Protein AF-A0A8J5MRR1-F1 (afdb_monomer_lite)

pLDDT: mean 71.54, std 21.29, range [20.91, 93.69]

Organism: Homarus americanus (NCBI:txid6706)

Structure (mmCIF, N/CA/C/O backbone):
data_AF-A0A8J5MRR1-F1
#
_entry.id   AF-A0A8J5MRR1-F1
#
loop_
_atom_site.group_PDB
_atom_site.id
_atom_site.type_symbol
_atom_site.label_atom_id
_atom_site.label_alt_id
_atom_site.label_comp_id
_atom_site.label_asym_id
_atom_site.label_entity_id
_atom_site.label_seq_id
_atom_site.pdbx_PDB_ins_code
_atom_site.Cartn_x
_atom_site.Cartn_y
_atom_site.Cartn_z
_atom_site.occupancy
_atom_site.B_iso_or_equiv
_atom_site.auth_seq_id
_atom_site.auth_comp_id
_atom_site.auth_asym_id
_atom_site.auth_atom_id
_atom_site.pdbx_PDB_model_num
ATOM 1 N N . MET A 1 1 ? -2.178 0.309 -16.634 1.00 56.97 1 MET A N 1
ATOM 2 C CA . MET A 1 1 ? -1.278 0.870 -17.656 1.00 56.97 1 MET A CA 1
ATOM 3 C C . MET A 1 1 ? 0.103 0.285 -17.435 1.00 56.97 1 MET A C 1
ATOM 5 O O . MET A 1 1 ? 0.460 0.089 -16.278 1.00 56.97 1 MET A O 1
ATOM 9 N N . VAL A 1 2 ? 0.836 -0.021 -18.500 1.00 62.94 2 VAL A N 1
ATOM 10 C CA . VAL A 1 2 ? 2.252 -0.422 -18.465 1.00 62.94 2 VAL A CA 1
ATOM 11 C C . VAL A 1 2 ? 3.000 0.668 -19.228 1.00 62.94 2 VAL A C 1
ATOM 13 O O . VAL A 1 2 ? 2.637 0.951 -20.362 1.00 62.94 2 VAL A O 1
ATOM 16 N N . ASN A 1 3 ? 3.948 1.358 -18.588 1.00 63.03 3 ASN A N 1
ATOM 17 C CA . ASN A 1 3 ? 4.674 2.498 -19.177 1.00 63.03 3 ASN A CA 1
ATOM 18 C C . ASN A 1 3 ? 3.770 3.590 -19.795 1.00 63.03 3 ASN A C 1
ATOM 20 O O . ASN A 1 3 ? 4.060 4.121 -20.859 1.00 63.03 3 ASN A O 1
ATOM 24 N N . GLY A 1 4 ? 2.649 3.915 -19.138 1.00 64.50 4 GLY A N 1
ATOM 25 C CA . GLY A 1 4 ? 1.695 4.927 -19.624 1.00 64.50 4 GLY A CA 1
ATOM 26 C C . GLY A 1 4 ? 0.724 4.437 -20.705 1.00 64.50 4 GLY A C 1
ATOM 27 O O . GLY A 1 4 ? -0.226 5.140 -21.034 1.00 64.50 4 GLY A O 1
ATOM 28 N N . GLU A 1 5 ? 0.883 3.208 -21.199 1.00 69.25 5 GLU A N 1
ATOM 29 C CA . GLU A 1 5 ? 0.004 2.615 -22.207 1.00 69.25 5 GLU A CA 1
ATOM 30 C C . GLU A 1 5 ? -1.087 1.758 -21.556 1.00 69.25 5 GLU A C 1
ATOM 32 O O . GLU A 1 5 ? -0.866 1.052 -20.563 1.00 69.25 5 GLU A O 1
ATOM 37 N N . SER A 1 6 ? -2.303 1.813 -22.101 1.00 70.56 6 SER A N 1
ATOM 38 C CA . SER A 1 6 ? -3.392 0.942 -21.654 1.00 70.56 6 SER A CA 1
ATOM 39 C C . SER A 1 6 ? -3.177 -0.474 -22.174 1.00 70.56 6 SER A C 1
ATOM 41 O O . SER A 1 6 ? -3.031 -0.682 -23.371 1.00 70.56 6 SER A O 1
ATOM 43 N N . PHE A 1 7 ? -3.200 -1.447 -21.265 1.00 72.38 7 PHE A N 1
ATOM 44 C CA . PHE A 1 7 ? -3.047 -2.861 -21.589 1.00 72.38 7 PHE A CA 1
ATOM 45 C C . PHE A 1 7 ? -4.208 -3.657 -20.997 1.00 72.38 7 PHE A C 1
ATOM 47 O O . PHE A 1 7 ? -4.617 -3.401 -19.857 1.00 72.38 7 PHE A O 1
ATOM 54 N N . TYR A 1 8 ? -4.732 -4.611 -21.766 1.00 74.50 8 TYR A N 1
ATOM 55 C CA . TYR A 1 8 ? -5.828 -5.478 -21.354 1.00 74.50 8 TYR A CA 1
ATOM 56 C C . TYR A 1 8 ? -5.311 -6.900 -21.170 1.00 74.50 8 TYR A C 1
ATOM 58 O O . TYR A 1 8 ? -4.788 -7.494 -22.103 1.00 74.50 8 TYR A O 1
ATOM 66 N N . VAL A 1 9 ? -5.476 -7.445 -19.966 1.00 71.25 9 VAL A N 1
ATOM 67 C CA . VAL A 1 9 ? -5.103 -8.833 -19.676 1.00 71.25 9 VAL A CA 1
ATOM 68 C C . VAL A 1 9 ? -6.286 -9.720 -20.035 1.00 71.25 9 VAL A C 1
ATOM 70 O O . VAL A 1 9 ? -7.286 -9.722 -19.300 1.00 71.25 9 VAL A O 1
ATOM 73 N N . ASP A 1 10 ? -6.170 -10.439 -21.156 1.00 70.69 10 ASP A N 1
ATOM 74 C CA . ASP A 1 10 ? -7.152 -11.448 -21.576 1.00 70.69 10 ASP A CA 1
ATOM 75 C C . ASP A 1 10 ? -7.476 -12.390 -20.396 1.00 70.69 10 ASP A C 1
ATOM 77 O O . ASP A 1 10 ? -6.560 -12.992 -19.830 1.00 70.69 10 ASP A O 1
ATOM 81 N N . PRO A 1 11 ? -8.749 -12.502 -19.973 1.00 69.12 11 PRO A N 1
ATOM 82 C CA . PRO A 1 11 ? -9.154 -13.411 -18.905 1.00 69.12 11 PRO A CA 1
ATOM 83 C C . PRO A 1 11 ? -8.869 -14.896 -19.175 1.00 69.12 11 PRO A C 1
ATOM 85 O O . PRO A 1 11 ? -8.859 -15.663 -18.217 1.00 69.12 11 PRO A O 1
ATOM 88 N N . GLY A 1 12 ? -8.701 -15.307 -20.437 1.00 70.50 12 GLY A N 1
ATOM 89 C CA . GLY A 1 12 ? -8.479 -16.698 -20.842 1.00 70.50 12 GLY A CA 1
ATOM 90 C C . GLY A 1 12 ? -7.012 -17.131 -20.924 1.00 70.50 12 GLY A C 1
ATOM 91 O O . GLY A 1 12 ? -6.757 -18.314 -21.134 1.00 70.50 12 GLY A O 1
ATOM 92 N N . LEU A 1 13 ? -6.056 -16.208 -20.768 1.00 63.62 13 LEU A N 1
ATOM 93 C CA . LEU A 1 13 ? -4.620 -16.493 -20.840 1.00 63.62 13 LEU A CA 1
ATOM 94 C C . LEU A 1 13 ? -3.940 -16.167 -19.511 1.00 63.62 13 LEU A C 1
ATOM 96 O O . LEU A 1 13 ? -3.966 -15.020 -19.059 1.00 63.62 13 LEU A O 1
ATOM 100 N N . ASP A 1 14 ? -3.284 -17.168 -18.925 1.00 64.31 14 ASP A N 1
ATOM 101 C CA . ASP A 1 14 ? -2.633 -17.038 -17.621 1.00 64.31 14 ASP A CA 1
ATOM 102 C C . ASP A 1 14 ? -1.370 -16.175 -17.665 1.00 64.31 14 ASP A C 1
ATOM 104 O O . ASP A 1 14 ? -1.100 -15.496 -16.687 1.00 64.31 14 ASP A O 1
ATOM 108 N N . LEU A 1 15 ? -0.622 -16.144 -18.773 1.00 68.75 15 LEU A N 1
ATOM 109 C CA . LEU A 1 15 ? 0.606 -15.353 -18.914 1.00 68.75 15 LEU A CA 1
ATOM 110 C C . LEU A 1 15 ? 0.633 -14.630 -20.261 1.00 68.75 15 LEU A C 1
ATOM 112 O O . LEU A 1 15 ? 0.450 -15.259 -21.302 1.00 68.75 15 LEU A O 1
ATOM 116 N N . GLN A 1 16 ? 0.891 -13.320 -20.245 1.00 69.75 16 GLN A N 1
ATOM 117 C CA . GLN A 1 16 ? 0.990 -12.503 -21.458 1.00 69.75 16 GLN A CA 1
ATOM 118 C C . GLN A 1 16 ? 2.284 -11.676 -21.456 1.00 69.75 16 GLN A C 1
ATOM 120 O O . GLN A 1 16 ? 2.484 -10.885 -20.526 1.00 69.75 16 GLN A O 1
ATOM 125 N N . PRO A 1 17 ? 3.161 -11.837 -22.468 1.00 68.38 17 PRO A N 1
ATOM 126 C CA . PRO A 1 17 ? 4.265 -10.916 -22.688 1.00 68.38 17 PRO A CA 1
ATOM 127 C 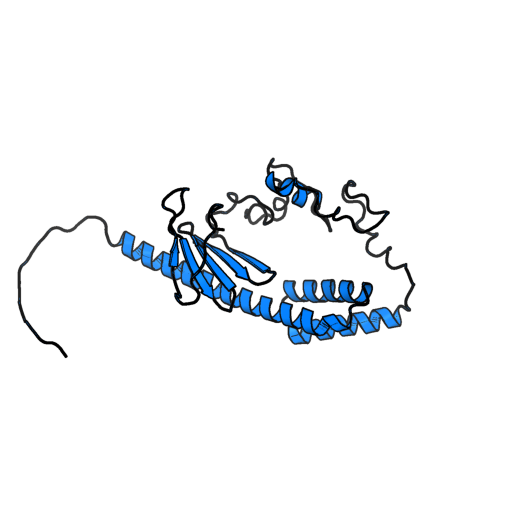C . PRO A 1 17 ? 3.731 -9.588 -23.237 1.00 68.38 17 PRO A C 1
ATOM 129 O O . PRO A 1 17 ? 2.849 -9.568 -24.098 1.00 68.38 17 PRO A O 1
ATOM 132 N N . VAL A 1 18 ? 4.272 -8.475 -22.746 1.00 69.62 18 VAL A N 1
ATOM 133 C CA . VAL A 1 18 ? 3.897 -7.122 -23.177 1.00 69.62 18 VAL A CA 1
ATOM 134 C C . VAL A 1 18 ? 5.132 -6.377 -23.666 1.00 69.62 18 VAL A C 1
ATOM 136 O O . VAL A 1 18 ? 6.151 -6.354 -22.978 1.00 69.62 18 VAL A O 1
ATOM 139 N N . VAL A 1 19 ? 5.015 -5.748 -24.838 1.00 68.88 19 VAL A N 1
ATOM 140 C CA . VAL A 1 19 ? 6.014 -4.838 -25.418 1.00 68.88 19 VAL A CA 1
ATOM 141 C C . VAL A 1 19 ? 5.396 -3.442 -25.473 1.00 68.88 19 VAL A C 1
ATOM 143 O O . VAL A 1 19 ? 4.257 -3.301 -25.913 1.00 68.88 19 VAL A O 1
ATOM 146 N N . THR A 1 20 ? 6.126 -2.423 -25.015 1.00 64.50 20 THR A N 1
ATOM 147 C CA . THR A 1 20 ? 5.647 -1.025 -24.950 1.00 64.50 20 THR A CA 1
ATOM 148 C C . THR A 1 20 ? 6.472 -0.100 -25.842 1.00 64.50 20 THR A C 1
ATOM 150 O O . THR A 1 20 ? 7.633 -0.403 -26.116 1.00 64.50 20 THR A O 1
ATOM 153 N N . SER A 1 21 ? 5.940 1.068 -26.225 1.00 62.34 21 SER A N 1
ATOM 154 C CA . SER A 1 21 ? 6.674 2.047 -27.057 1.00 62.34 21 SER A CA 1
ATOM 155 C C . SER A 1 21 ? 7.932 2.642 -26.405 1.00 62.34 21 SER A C 1
ATOM 157 O O . SER A 1 21 ? 8.806 3.139 -27.111 1.00 62.34 21 SER A O 1
ATOM 159 N N . GLY A 1 22 ? 8.068 2.552 -25.076 1.00 58.69 22 GLY A N 1
ATOM 160 C CA . GLY A 1 22 ? 9.232 3.034 -24.320 1.00 58.69 22 GLY A CA 1
ATOM 161 C C . GLY A 1 22 ? 10.508 2.180 -24.433 1.00 58.69 22 GLY A C 1
ATOM 162 O O . GLY A 1 22 ? 11.488 2.492 -23.762 1.00 58.69 22 GLY A O 1
ATOM 163 N N . GLY A 1 23 ? 10.505 1.113 -25.243 1.00 60.34 23 GLY A N 1
ATOM 164 C CA . GLY A 1 23 ? 11.635 0.199 -25.465 1.00 60.34 23 GLY A CA 1
ATOM 165 C C . GLY A 1 23 ? 11.288 -1.278 -25.220 1.00 60.34 23 GLY A C 1
ATOM 166 O O . GLY A 1 23 ? 10.203 -1.601 -24.732 1.00 60.34 23 GLY A O 1
ATOM 167 N N . ASN A 1 24 ? 12.227 -2.187 -25.529 1.00 54.66 24 ASN A N 1
ATOM 168 C CA . ASN A 1 24 ? 12.107 -3.631 -25.267 1.00 54.66 24 ASN A CA 1
ATOM 169 C C . ASN A 1 24 ? 12.269 -3.931 -23.767 1.00 54.66 24 ASN A C 1
ATOM 171 O O . ASN A 1 24 ? 13.280 -4.468 -23.318 1.00 54.66 24 ASN A O 1
ATOM 175 N N . HIS A 1 25 ? 11.270 -3.566 -22.972 1.00 61.28 25 HIS A N 1
ATOM 176 C CA . HIS A 1 25 ? 11.132 -4.061 -21.612 1.00 61.28 25 HIS A CA 1
ATOM 177 C C . HIS A 1 25 ? 10.095 -5.168 -21.631 1.00 61.28 25 HIS A C 1
ATOM 179 O O . HIS A 1 25 ? 8.898 -4.899 -21.661 1.00 61.28 25 HIS A O 1
ATOM 185 N N . GLU A 1 26 ? 10.566 -6.411 -21.642 1.00 68.75 26 GLU A N 1
ATOM 186 C CA . GLU A 1 26 ? 9.690 -7.562 -21.484 1.00 68.75 26 GLU A CA 1
ATOM 187 C C . GLU A 1 26 ? 9.019 -7.477 -20.113 1.00 68.75 26 GLU A C 1
ATOM 189 O O . GLU A 1 26 ? 9.675 -7.471 -19.064 1.00 68.75 26 GLU A O 1
ATOM 194 N N . VAL A 1 27 ? 7.697 -7.352 -20.133 1.00 76.69 27 VAL A N 1
ATOM 195 C CA . VAL A 1 27 ? 6.868 -7.391 -18.936 1.00 76.69 27 VAL A CA 1
ATOM 196 C C . VAL A 1 27 ? 5.991 -8.627 -19.013 1.00 76.69 27 VAL A C 1
ATOM 198 O O . VAL A 1 27 ? 5.324 -8.868 -20.019 1.00 76.69 27 VAL A O 1
ATOM 201 N N . LEU A 1 28 ? 5.978 -9.397 -17.931 1.00 77.75 28 LEU A N 1
ATOM 202 C CA . LEU A 1 28 ? 5.058 -10.505 -17.735 1.00 77.75 28 LEU A CA 1
ATOM 203 C C . LEU A 1 28 ? 3.855 -10.014 -16.945 1.00 77.75 28 LEU A C 1
ATOM 205 O O . LEU A 1 28 ? 4.005 -9.466 -15.850 1.00 77.75 28 LEU A O 1
ATOM 209 N N . VAL A 1 29 ? 2.661 -10.232 -17.490 1.00 82.88 29 VAL A N 1
ATOM 210 C CA . VAL A 1 29 ? 1.408 -9.895 -16.814 1.00 82.88 29 VAL A CA 1
ATOM 211 C C . VAL A 1 29 ? 0.544 -11.141 -16.668 1.00 82.88 29 VAL A C 1
ATOM 213 O O . VAL A 1 29 ? 0.343 -11.878 -17.633 1.00 82.88 29 VAL A O 1
ATOM 216 N N . PHE A 1 30 ? 0.032 -11.370 -15.459 1.00 80.69 30 PHE A N 1
ATOM 217 C CA . PHE A 1 30 ? -0.830 -12.509 -15.146 1.00 80.69 30 PHE A CA 1
ATOM 218 C C . PHE A 1 30 ? -1.837 -12.197 -14.039 1.00 80.69 30 PHE A C 1
ATOM 220 O O . PHE A 1 30 ? -1.718 -11.208 -13.309 1.00 80.69 30 PHE A O 1
ATOM 227 N N . ARG A 1 31 ? -2.855 -13.051 -13.903 1.00 84.31 31 ARG A N 1
ATOM 228 C CA . ARG A 1 31 ? -3.818 -12.985 -12.797 1.00 84.31 31 ARG A CA 1
ATOM 229 C C . ARG A 1 31 ? -3.413 -13.949 -11.692 1.00 84.31 31 ARG A C 1
ATOM 231 O O . ARG A 1 31 ? -3.161 -15.119 -11.938 1.00 84.31 31 ARG A O 1
ATOM 238 N N . TYR A 1 32 ? -3.420 -13.473 -10.453 1.00 83.75 32 TYR A N 1
ATOM 239 C CA . TYR A 1 32 ? -3.117 -14.298 -9.288 1.00 83.75 32 TYR A CA 1
ATOM 240 C C . TYR A 1 32 ? -3.959 -13.860 -8.093 1.00 83.75 32 TYR A C 1
ATOM 242 O O . TYR A 1 32 ? -3.986 -12.683 -7.740 1.00 83.75 32 TYR A O 1
ATOM 250 N N . LEU A 1 33 ? -4.706 -14.797 -7.497 1.00 83.31 33 LEU A N 1
ATOM 251 C CA . LEU A 1 33 ? -5.615 -14.545 -6.364 1.00 83.31 33 LEU A CA 1
ATOM 252 C C . LEU A 1 33 ? -6.610 -13.381 -6.584 1.00 83.31 33 LEU A C 1
ATOM 254 O O . LEU A 1 33 ? -6.992 -12.684 -5.644 1.00 83.31 33 LEU A O 1
ATOM 258 N N . GLY A 1 34 ? -7.052 -13.172 -7.829 1.00 83.19 34 GLY A N 1
ATOM 259 C CA . GLY A 1 34 ? -7.954 -12.072 -8.198 1.00 83.19 34 GLY A CA 1
ATOM 260 C C . GLY A 1 34 ? -7.273 -10.703 -8.333 1.00 83.19 34 GLY A C 1
ATOM 261 O O . GLY A 1 34 ? -7.960 -9.702 -8.531 1.00 83.19 34 GLY A O 1
ATOM 262 N N . CYS A 1 35 ? -5.946 -10.656 -8.249 1.00 86.50 35 CYS A N 1
ATOM 263 C CA . CYS A 1 35 ? -5.118 -9.486 -8.512 1.00 86.50 35 CYS A CA 1
ATOM 264 C C . CYS A 1 35 ? -4.437 -9.606 -9.881 1.00 86.50 35 CYS A C 1
ATOM 266 O O . CYS A 1 35 ? -4.302 -10.701 -10.426 1.00 86.50 35 CYS A O 1
ATOM 268 N N . ILE A 1 36 ? -4.007 -8.473 -10.429 1.00 87.69 36 ILE A N 1
ATOM 269 C CA . ILE A 1 36 ? -3.134 -8.406 -11.603 1.00 87.69 36 ILE A CA 1
ATOM 270 C C . ILE A 1 36 ? -1.701 -8.298 -11.088 1.00 87.69 36 ILE A C 1
ATOM 272 O O . ILE A 1 36 ? -1.404 -7.384 -10.320 1.00 87.69 36 ILE A O 1
ATOM 276 N N . VAL A 1 37 ? -0.834 -9.217 -11.499 1.00 86.62 37 VAL A N 1
ATOM 277 C CA . VAL A 1 37 ? 0.599 -9.198 -11.201 1.00 86.62 37 VAL A CA 1
ATOM 278 C C . VAL A 1 37 ? 1.348 -8.798 -12.463 1.00 86.62 37 VAL A C 1
ATOM 280 O O . VAL A 1 37 ? 1.066 -9.307 -13.544 1.00 86.62 37 VAL A O 1
ATOM 283 N N . ILE A 1 38 ? 2.279 -7.865 -12.310 1.00 86.31 38 ILE A N 1
ATOM 284 C CA . ILE A 1 38 ? 3.142 -7.320 -13.351 1.00 86.31 38 ILE A CA 1
ATOM 285 C C . ILE A 1 38 ? 4.577 -7.528 -12.876 1.00 86.31 38 ILE A C 1
ATOM 287 O O . ILE A 1 38 ? 4.938 -7.055 -11.797 1.00 86.31 38 ILE A O 1
ATOM 291 N N . ILE A 1 39 ? 5.386 -8.223 -13.669 1.00 83.88 39 ILE A N 1
ATOM 292 C CA . ILE A 1 39 ? 6.812 -8.430 -13.412 1.00 83.88 39 ILE A CA 1
ATOM 293 C C . ILE A 1 39 ? 7.580 -7.848 -14.590 1.00 83.88 39 ILE A C 1
ATOM 295 O O . ILE A 1 39 ? 7.424 -8.311 -15.717 1.00 83.88 39 ILE A O 1
ATOM 299 N N . GLY A 1 40 ? 8.389 -6.825 -14.333 1.00 80.00 40 GLY A N 1
ATOM 300 C CA . GLY A 1 40 ? 9.283 -6.267 -15.346 1.00 80.00 40 GLY A CA 1
ATOM 301 C C . GLY A 1 40 ? 10.604 -7.028 -15.428 1.00 80.00 40 GLY A C 1
ATOM 302 O O . GLY A 1 40 ? 11.031 -7.652 -14.457 1.00 80.00 40 GLY A O 1
ATOM 303 N N . SER A 1 41 ? 11.314 -6.899 -16.549 1.00 77.44 41 SER A N 1
ATOM 304 C CA . SER A 1 41 ? 12.703 -7.367 -16.695 1.00 77.44 41 SER A CA 1
ATOM 305 C C . SER A 1 41 ? 13.673 -6.743 -15.675 1.00 77.44 41 SER A C 1
ATOM 307 O O . SER A 1 41 ? 14.677 -7.350 -15.308 1.00 77.44 41 SER A O 1
ATOM 309 N N . SER A 1 42 ? 13.319 -5.576 -15.124 1.00 78.88 42 SER A N 1
ATOM 310 C CA . SER A 1 42 ? 13.945 -4.936 -13.956 1.00 78.88 42 SER A CA 1
ATOM 311 C C . SER A 1 42 ? 13.737 -5.689 -12.634 1.00 78.88 42 SER A C 1
ATOM 313 O O . SER A 1 42 ? 14.241 -5.269 -11.595 1.00 78.88 42 SER A O 1
ATOM 315 N N . LYS A 1 43 ? 12.984 -6.797 -12.644 1.00 82.88 43 LYS A N 1
ATOM 316 C CA . LYS A 1 43 ? 12.553 -7.580 -11.474 1.00 82.88 43 LYS A CA 1
ATOM 317 C C . LYS A 1 43 ? 11.627 -6.823 -10.521 1.00 82.88 43 LYS A C 1
ATOM 319 O O . LYS A 1 43 ? 11.283 -7.348 -9.466 1.00 82.88 43 LYS A O 1
ATOM 324 N N . LEU A 1 44 ? 11.203 -5.609 -10.873 1.00 86.69 44 LEU A N 1
ATOM 325 C CA . LEU A 1 44 ? 10.161 -4.905 -10.136 1.00 86.69 44 LEU A CA 1
ATOM 326 C C . LEU A 1 44 ? 8.854 -5.686 -10.262 1.00 86.69 44 LEU A C 1
ATOM 328 O O . LEU A 1 44 ? 8.455 -6.068 -11.367 1.00 86.69 44 LEU A O 1
ATOM 332 N N . VAL A 1 45 ? 8.193 -5.906 -9.127 1.00 88.56 45 VAL A N 1
ATOM 333 C CA . VAL A 1 45 ? 6.917 -6.620 -9.065 1.00 88.56 45 VAL A CA 1
ATOM 334 C C . VAL A 1 45 ? 5.845 -5.661 -8.581 1.00 88.56 45 VAL A C 1
ATOM 336 O O . VAL A 1 45 ? 5.946 -5.085 -7.496 1.00 88.56 45 VAL A O 1
ATOM 339 N N . ILE A 1 46 ? 4.793 -5.517 -9.377 1.00 89.94 46 ILE A N 1
ATOM 340 C CA . ILE A 1 46 ? 3.598 -4.764 -9.016 1.00 89.94 46 ILE A CA 1
ATOM 341 C C . ILE A 1 46 ? 2.431 -5.738 -8.950 1.00 89.94 46 ILE A C 1
ATOM 343 O O . ILE A 1 46 ? 2.142 -6.438 -9.916 1.00 89.94 46 ILE A O 1
ATOM 347 N N . MET A 1 47 ? 1.727 -5.760 -7.823 1.00 90.00 47 MET A N 1
ATOM 348 C CA . MET A 1 47 ? 0.491 -6.519 -7.679 1.00 90.00 47 MET A CA 1
ATOM 349 C C . MET A 1 47 ? -0.662 -5.577 -7.355 1.00 90.00 47 MET A C 1
ATOM 351 O O . MET A 1 47 ? -0.763 -5.032 -6.253 1.00 90.00 47 MET A O 1
ATOM 355 N N . GLN A 1 48 ? -1.545 -5.407 -8.333 1.00 90.69 48 GLN A N 1
ATOM 356 C CA . GLN A 1 48 ? -2.730 -4.573 -8.242 1.00 90.69 48 GLN A CA 1
ATOM 357 C C . GLN A 1 48 ? -3.950 -5.427 -7.902 1.00 90.69 48 GLN A C 1
ATOM 359 O O . GLN A 1 48 ? -4.393 -6.269 -8.684 1.00 90.69 48 GLN A O 1
ATOM 364 N N . CYS A 1 49 ? -4.539 -5.158 -6.746 1.00 89.00 49 CYS A N 1
ATOM 365 C CA . CYS A 1 49 ? -5.775 -5.762 -6.274 1.00 89.00 49 CYS A CA 1
ATOM 366 C C . CYS A 1 49 ? -6.869 -4.690 -6.159 1.00 89.00 49 CYS A C 1
ATOM 368 O O . CYS A 1 49 ? -6.628 -3.486 -6.277 1.00 89.00 49 CYS A O 1
ATOM 370 N N . THR A 1 50 ? -8.107 -5.093 -5.877 1.00 86.19 50 THR A N 1
ATOM 371 C CA . THR A 1 50 ? -9.168 -4.121 -5.592 1.00 86.19 50 THR A CA 1
ATOM 372 C C . THR A 1 50 ? -8.823 -3.303 -4.338 1.00 86.19 50 THR A C 1
ATOM 374 O O . THR A 1 50 ? -8.750 -3.853 -3.240 1.00 86.19 50 THR A O 1
ATOM 377 N N . HIS A 1 51 ? -8.658 -1.985 -4.503 1.00 82.75 51 HIS A N 1
ATOM 378 C CA . HIS A 1 51 ? -8.309 -1.007 -3.456 1.00 82.75 51 HIS A CA 1
ATOM 379 C C . HIS A 1 51 ? -6.917 -1.145 -2.817 1.00 82.75 51 HIS A C 1
ATOM 381 O O . HIS A 1 51 ? -6.651 -0.462 -1.829 1.00 82.75 51 HIS A O 1
ATOM 387 N N . VAL A 1 52 ? -6.038 -2.006 -3.336 1.00 86.88 52 VAL A N 1
ATOM 388 C CA . VAL A 1 52 ? -4.690 -2.199 -2.783 1.00 86.88 52 VAL A CA 1
ATOM 389 C C . VAL A 1 52 ? -3.695 -2.386 -3.911 1.00 86.88 52 VAL A C 1
ATOM 391 O O . VAL A 1 52 ? -3.943 -3.163 -4.829 1.00 86.88 52 VAL A O 1
ATOM 394 N N . LEU A 1 53 ? -2.563 -1.706 -3.789 1.00 91.00 53 LEU A N 1
ATOM 395 C CA . LEU A 1 53 ? -1.412 -1.834 -4.664 1.00 91.00 53 LEU A CA 1
ATOM 396 C C . LEU A 1 53 ? -0.230 -2.284 -3.807 1.00 91.00 53 LEU A C 1
ATOM 398 O O . LEU A 1 53 ? 0.070 -1.657 -2.791 1.00 91.00 53 LEU A O 1
ATOM 402 N N . PHE A 1 54 ? 0.430 -3.360 -4.214 1.00 90.19 54 PHE A N 1
ATOM 403 C CA . PHE A 1 54 ? 1.710 -3.765 -3.652 1.00 90.19 54 PHE A CA 1
ATOM 404 C C . PHE A 1 54 ? 2.806 -3.522 -4.678 1.00 90.19 54 PHE A C 1
ATOM 406 O O . PHE A 1 54 ? 2.645 -3.864 -5.850 1.00 90.19 54 PHE A O 1
ATOM 413 N N . VAL A 1 55 ? 3.919 -2.968 -4.214 1.00 90.94 55 VAL A N 1
ATOM 414 C CA . VAL A 1 55 ? 5.126 -2.764 -5.010 1.00 90.94 55 VAL A CA 1
ATOM 415 C C . VAL A 1 55 ? 6.271 -3.433 -4.270 1.00 90.94 55 VAL A C 1
ATOM 417 O O . VAL A 1 55 ? 6.453 -3.208 -3.072 1.00 90.94 55 VAL A O 1
ATOM 420 N N . TRP A 1 56 ? 7.020 -4.272 -4.972 1.00 90.44 56 TRP A N 1
ATOM 421 C CA . TRP A 1 56 ? 8.255 -4.856 -4.479 1.00 90.44 56 TRP A CA 1
ATOM 422 C C . TRP A 1 56 ? 9.402 -4.504 -5.420 1.00 90.44 56 TRP A C 1
ATOM 424 O O . TRP A 1 56 ? 9.250 -4.529 -6.644 1.00 90.44 56 TRP A O 1
ATOM 434 N N . ALA A 1 57 ? 10.549 -4.198 -4.821 1.00 89.88 57 ALA A N 1
ATOM 435 C CA . ALA A 1 57 ? 11.778 -3.901 -5.525 1.00 89.88 57 ALA A CA 1
ATOM 436 C C . ALA A 1 57 ? 12.949 -4.682 -4.905 1.00 89.88 57 ALA A C 1
ATOM 438 O O . ALA A 1 57 ? 13.019 -4.791 -3.674 1.00 89.88 57 ALA A O 1
ATOM 439 N N . PRO A 1 58 ? 13.875 -5.199 -5.730 1.00 88.56 58 PRO A N 1
ATOM 440 C CA . PRO A 1 58 ? 15.125 -5.776 -5.251 1.00 88.56 58 PRO A CA 1
ATOM 441 C C . PRO A 1 58 ? 15.985 -4.775 -4.473 1.00 88.56 58 PRO A C 1
ATOM 443 O O . PRO A 1 58 ? 15.928 -3.567 -4.708 1.00 88.56 58 PRO A O 1
ATOM 446 N N . SER A 1 59 ? 16.862 -5.285 -3.605 1.00 88.81 59 SER A N 1
ATOM 447 C CA . SER A 1 59 ? 17.815 -4.463 -2.843 1.00 88.81 59 SER A CA 1
ATOM 448 C C . SER A 1 59 ? 18.799 -3.688 -3.719 1.00 88.81 59 SER A C 1
ATOM 450 O O . SER A 1 59 ? 19.325 -2.672 -3.277 1.00 88.81 59 SER A O 1
ATOM 452 N N . GLU A 1 60 ? 19.028 -4.133 -4.957 1.00 89.44 60 GLU A N 1
ATOM 453 C CA . GLU A 1 60 ? 19.865 -3.417 -5.929 1.00 89.44 60 GLU A CA 1
ATOM 454 C C . GLU A 1 60 ? 19.334 -2.010 -6.257 1.00 89.44 60 GLU A C 1
ATOM 456 O O . GLU A 1 60 ? 20.101 -1.158 -6.689 1.00 89.44 60 GLU A O 1
ATOM 461 N N . TYR A 1 61 ? 18.046 -1.747 -6.012 1.00 90.94 61 TYR A N 1
ATOM 462 C CA . TYR A 1 61 ? 17.428 -0.431 -6.186 1.00 90.94 61 TYR A CA 1
ATOM 463 C C . TYR A 1 61 ? 17.556 0.484 -4.956 1.00 90.94 61 TYR A C 1
ATOM 465 O O . TYR A 1 61 ? 16.938 1.549 -4.916 1.00 90.94 61 TYR A O 1
ATOM 473 N N . SER A 1 62 ? 18.325 0.087 -3.938 1.00 92.44 62 SER A N 1
ATOM 474 C CA . SER A 1 62 ? 18.508 0.879 -2.720 1.00 92.44 62 SER A CA 1
ATOM 475 C C . SER A 1 62 ? 19.078 2.264 -3.033 1.00 92.44 62 SER A C 1
ATOM 477 O O . SER A 1 62 ? 20.181 2.371 -3.562 1.00 92.44 62 SER A O 1
ATOM 479 N N . GLY A 1 63 ? 18.341 3.322 -2.680 1.00 89.75 63 GLY A N 1
ATOM 480 C CA . GLY A 1 63 ? 18.716 4.714 -2.963 1.00 89.75 63 GLY A CA 1
ATOM 481 C C . GLY A 1 63 ? 18.544 5.147 -4.425 1.00 89.75 63 GLY A C 1
ATOM 482 O O . GLY A 1 63 ? 18.984 6.229 -4.800 1.00 89.75 63 GLY A O 1
ATOM 483 N N . LEU A 1 64 ? 17.932 4.310 -5.271 1.00 90.00 64 LEU A N 1
ATOM 484 C CA . LEU A 1 64 ? 17.678 4.611 -6.687 1.00 90.00 64 LEU A CA 1
ATOM 485 C C . LEU A 1 64 ? 16.199 4.870 -6.990 1.00 90.00 64 LEU A C 1
ATOM 487 O O . LEU A 1 64 ? 15.865 5.332 -8.080 1.00 90.00 64 LEU A O 1
ATOM 491 N N . LEU A 1 65 ? 15.301 4.544 -6.058 1.00 90.19 65 LEU A N 1
ATOM 492 C CA . LEU A 1 65 ? 13.871 4.792 -6.211 1.00 90.19 65 LEU A CA 1
ATOM 493 C C . LEU A 1 65 ? 13.496 6.115 -5.568 1.00 90.19 65 LEU A C 1
ATOM 495 O O . LEU A 1 65 ? 14.028 6.465 -4.522 1.00 90.19 65 LEU A O 1
ATOM 499 N N . ASN A 1 66 ? 12.522 6.799 -6.159 1.00 90.25 66 ASN A N 1
ATOM 500 C CA . ASN A 1 66 ? 11.879 7.956 -5.5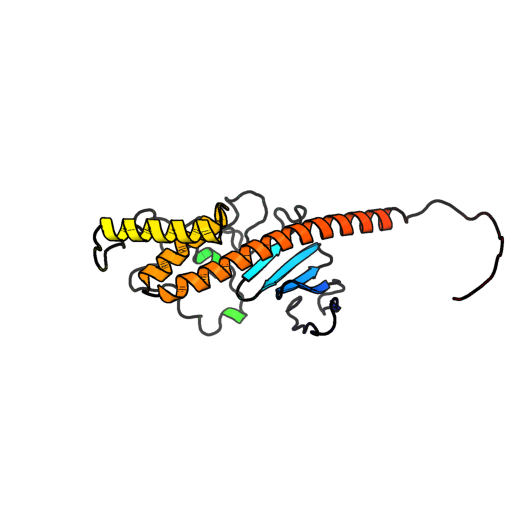59 1.00 90.25 66 ASN A CA 1
ATOM 501 C C . ASN A 1 66 ? 10.374 7.891 -5.831 1.00 90.25 66 ASN A C 1
ATOM 503 O O . ASN A 1 66 ? 9.942 7.447 -6.898 1.00 90.25 66 ASN A O 1
ATOM 507 N N . GLY A 1 67 ? 9.569 8.317 -4.864 1.00 91.19 67 GLY A N 1
ATOM 508 C CA . GLY A 1 67 ? 8.117 8.349 -4.986 1.00 91.19 67 GLY A CA 1
ATOM 509 C C . GLY A 1 67 ? 7.422 8.300 -3.632 1.00 91.19 67 GLY A C 1
ATOM 510 O O . GLY A 1 67 ? 8.050 8.359 -2.578 1.00 91.19 67 GLY A O 1
ATOM 511 N N . LEU A 1 68 ? 6.105 8.092 -3.653 1.00 91.75 68 LEU A N 1
ATOM 512 C CA . LEU A 1 68 ? 5.288 7.981 -2.436 1.00 91.75 68 LEU A CA 1
ATOM 513 C C . LEU A 1 68 ? 5.650 6.783 -1.536 1.00 91.75 68 LEU A C 1
ATOM 515 O O . LEU A 1 68 ? 5.238 6.746 -0.379 1.00 91.75 68 LEU A O 1
ATOM 519 N N . CYS A 1 69 ? 6.398 5.802 -2.053 1.00 91.81 69 CYS A N 1
ATOM 520 C CA . CYS A 1 69 ? 6.927 4.678 -1.276 1.00 91.81 69 CYS A CA 1
ATOM 521 C C . CYS A 1 69 ? 8.288 4.972 -0.611 1.00 91.81 69 CYS A C 1
ATOM 523 O O . CYS A 1 69 ? 8.820 4.083 0.052 1.00 91.81 69 CYS A O 1
ATOM 525 N N . GLY A 1 70 ? 8.830 6.185 -0.766 1.00 90.56 70 GLY A N 1
ATOM 526 C CA . GLY A 1 70 ? 10.116 6.604 -0.208 1.00 90.56 70 GLY A CA 1
ATOM 527 C C . GLY A 1 70 ? 11.316 6.272 -1.100 1.00 90.56 70 GLY A C 1
ATOM 528 O O . GLY A 1 70 ? 11.158 5.955 -2.282 1.00 90.56 70 GLY A O 1
ATOM 529 N N . HIS A 1 71 ? 12.515 6.351 -0.515 1.00 88.94 71 HIS A N 1
ATOM 530 C CA . HIS A 1 71 ? 13.797 6.309 -1.234 1.00 88.94 71 HIS A CA 1
ATOM 531 C C . HIS A 1 71 ? 14.478 4.915 -1.267 1.00 88.94 71 HIS A C 1
ATOM 533 O O . HIS A 1 71 ? 15.537 4.718 -1.860 1.00 88.94 71 HIS A O 1
ATOM 539 N N . LEU A 1 72 ? 13.887 3.906 -0.611 1.00 91.06 72 LEU A N 1
ATOM 540 C CA . LEU A 1 72 ? 14.426 2.536 -0.490 1.00 91.06 72 LEU A CA 1
ATOM 541 C C . LEU A 1 72 ? 15.877 2.466 0.048 1.00 91.06 72 LEU A C 1
ATOM 543 O O . LEU A 1 72 ? 16.606 1.524 -0.217 1.00 91.06 72 LEU A O 1
ATOM 547 N N . SER A 1 73 ? 16.321 3.424 0.852 1.00 91.50 73 SER A N 1
ATOM 548 C CA . SER A 1 73 ? 17.694 3.492 1.390 1.00 91.50 73 SER A CA 1
ATOM 549 C C . SER A 1 73 ? 17.929 2.641 2.652 1.00 91.50 73 SER A C 1
ATOM 551 O O . SER A 1 73 ? 19.018 2.645 3.227 1.00 91.50 73 SER A O 1
ATOM 553 N N . ASN A 1 74 ? 16.882 1.970 3.154 1.00 89.75 74 ASN A N 1
ATOM 554 C CA . ASN A 1 74 ? 16.804 1.401 4.509 1.00 89.75 74 ASN A CA 1
ATOM 555 C C . ASN A 1 74 ? 16.967 2.443 5.646 1.00 89.75 74 ASN A C 1
ATOM 557 O O . ASN A 1 74 ? 17.116 2.086 6.818 1.00 89.75 74 ASN A O 1
ATOM 561 N N . ASN A 1 75 ? 16.889 3.738 5.333 1.00 91.00 75 ASN A N 1
ATOM 562 C CA . ASN A 1 75 ? 16.943 4.833 6.288 1.00 91.00 75 ASN A CA 1
ATOM 563 C C . ASN A 1 75 ? 15.619 5.606 6.297 1.00 91.00 75 ASN A C 1
ATOM 565 O O . ASN A 1 75 ? 15.405 6.545 5.549 1.00 91.00 75 ASN A O 1
ATOM 569 N N . LYS A 1 76 ? 14.762 5.305 7.275 1.00 88.88 76 LYS A N 1
ATOM 570 C CA . LYS A 1 76 ? 13.434 5.939 7.404 1.00 88.88 76 LYS A CA 1
ATOM 571 C C . LYS A 1 76 ? 13.436 7.468 7.524 1.00 88.88 76 LYS A C 1
ATOM 573 O O . LYS A 1 76 ? 12.375 8.086 7.503 1.00 88.88 76 LYS A O 1
ATOM 578 N N . LYS A 1 77 ? 14.599 8.083 7.756 1.00 90.19 77 LYS A N 1
ATOM 579 C CA . LYS A 1 77 ? 14.737 9.539 7.847 1.00 90.19 77 LYS A CA 1
ATOM 580 C C . LYS A 1 77 ? 14.667 10.224 6.485 1.00 90.19 77 LYS A C 1
ATOM 582 O O . LYS A 1 77 ? 14.451 11.427 6.479 1.00 90.19 77 LYS A O 1
ATOM 587 N N . ASP A 1 78 ? 14.851 9.490 5.390 1.00 91.06 78 ASP A N 1
ATOM 588 C CA . ASP A 1 78 ? 14.804 10.018 4.023 1.00 91.06 78 ASP A CA 1
ATOM 589 C C . ASP A 1 78 ? 13.592 9.528 3.210 1.00 91.06 78 ASP A C 1
ATOM 591 O O . ASP A 1 78 ? 13.384 9.974 2.088 1.00 91.06 78 ASP A O 1
ATOM 595 N N . ASP A 1 79 ? 12.705 8.721 3.807 1.00 91.69 79 ASP A N 1
ATOM 596 C CA . ASP A 1 79 ? 11.465 8.254 3.158 1.00 91.69 79 ASP A CA 1
ATOM 597 C C . ASP A 1 79 ? 10.528 9.403 2.720 1.00 91.69 79 ASP A C 1
ATOM 599 O O . ASP A 1 79 ? 9.611 9.184 1.933 1.00 91.69 79 ASP A O 1
ATOM 603 N N . PHE A 1 80 ? 10.740 10.614 3.246 1.00 92.75 80 PHE A N 1
ATOM 604 C CA . PHE A 1 80 ? 9.938 11.816 2.993 1.00 92.75 80 PHE A CA 1
ATOM 605 C C . PHE A 1 80 ? 10.667 12.865 2.137 1.00 92.75 80 PHE A C 1
ATOM 607 O O . PHE A 1 80 ? 10.306 14.042 2.182 1.00 92.75 80 PHE A O 1
ATOM 614 N N . LEU A 1 81 ? 11.689 12.451 1.380 1.00 92.94 81 LEU A N 1
ATOM 615 C CA . LEU A 1 81 ? 12.271 13.258 0.306 1.00 92.94 81 LEU A CA 1
ATOM 616 C C . LEU A 1 81 ? 11.282 13.379 -0.853 1.00 92.94 81 LEU A C 1
ATOM 618 O O . LEU A 1 81 ? 10.814 12.371 -1.390 1.00 92.94 81 LEU A O 1
ATOM 622 N N . ASP A 1 82 ? 10.945 14.603 -1.238 1.00 91.62 82 ASP A N 1
ATOM 623 C CA . ASP A 1 82 ? 10.096 14.824 -2.401 1.00 91.62 82 ASP A CA 1
ATOM 624 C C . ASP A 1 82 ? 10.855 14.740 -3.736 1.00 91.62 82 ASP A C 1
ATOM 626 O O . ASP A 1 82 ? 12.034 14.391 -3.802 1.00 91.62 82 ASP A O 1
ATOM 630 N N . ARG A 1 83 ? 10.154 15.035 -4.836 1.00 89.19 83 ARG A N 1
ATOM 631 C CA . ARG A 1 83 ? 10.712 14.980 -6.193 1.00 89.19 83 ARG A CA 1
ATOM 632 C C . ARG A 1 83 ? 11.807 16.018 -6.470 1.00 89.19 83 ARG A C 1
ATOM 634 O O . ARG A 1 83 ? 12.425 15.941 -7.529 1.00 89.19 83 ARG A O 1
ATOM 641 N N . TRP A 1 84 ? 11.990 16.990 -5.579 1.00 91.44 84 TRP A N 1
ATOM 642 C CA . TRP A 1 84 ? 13.034 18.013 -5.624 1.00 91.44 84 TRP A CA 1
ATOM 643 C C . TRP A 1 84 ? 14.115 17.776 -4.563 1.00 91.44 84 TRP A C 1
ATOM 645 O O . TRP A 1 84 ? 14.963 18.639 -4.368 1.00 91.44 84 TRP A O 1
ATOM 655 N N . GLU A 1 85 ? 14.101 16.604 -3.915 1.00 89.81 85 GLU A N 1
ATOM 656 C CA . GLU A 1 85 ? 15.020 16.217 -2.839 1.00 89.81 85 GLU A CA 1
ATOM 657 C C . GLU A 1 85 ? 14.861 17.051 -1.553 1.00 89.81 85 GLU A C 1
ATOM 659 O O . GLU A 1 85 ? 15.718 17.016 -0.666 1.00 89.81 85 GLU A O 1
ATOM 664 N N . ASP A 1 86 ? 13.730 17.746 -1.392 1.00 92.06 86 ASP A N 1
ATOM 665 C CA . ASP A 1 86 ? 13.410 18.456 -0.159 1.00 92.06 86 ASP A CA 1
ATOM 666 C C . ASP A 1 86 ? 12.831 17.486 0.883 1.00 92.06 86 ASP A C 1
ATOM 668 O O . ASP A 1 86 ? 11.889 16.726 0.629 1.00 92.06 86 ASP A O 1
ATOM 672 N N . LEU A 1 87 ? 13.394 17.510 2.097 1.00 91.81 87 LEU A N 1
ATOM 673 C CA . LEU A 1 87 ? 12.958 16.637 3.186 1.00 91.81 87 LEU A CA 1
ATOM 674 C C . LEU A 1 87 ? 11.739 17.212 3.916 1.00 91.81 87 LEU A C 1
ATOM 676 O O . LEU A 1 87 ? 11.832 18.196 4.657 1.00 91.81 87 LEU A O 1
ATOM 680 N N . HIS A 1 88 ? 10.605 16.520 3.810 1.00 88.62 88 HIS A N 1
ATOM 681 C CA . HIS A 1 88 ? 9.400 16.851 4.568 1.00 88.62 88 HIS A CA 1
ATOM 682 C C . HIS A 1 88 ? 9.420 16.230 5.973 1.00 88.62 88 HIS A C 1
ATOM 684 O O . HIS A 1 88 ? 9.935 15.128 6.181 1.00 88.62 88 HIS A O 1
ATOM 690 N N . PRO A 1 89 ? 8.824 16.891 6.983 1.00 83.56 89 PRO A N 1
ATOM 691 C CA . PRO A 1 89 ? 8.781 16.354 8.334 1.00 83.56 89 PRO A CA 1
ATOM 692 C C . PRO A 1 89 ? 7.910 15.097 8.399 1.00 83.56 89 PRO A C 1
ATOM 694 O O . PRO A 1 89 ? 6.732 15.118 8.025 1.00 83.56 89 PRO A O 1
ATOM 697 N N . TYR A 1 90 ? 8.452 14.033 8.999 1.00 79.88 90 TYR A N 1
ATOM 698 C CA . TYR A 1 90 ? 7.659 12.873 9.395 1.00 79.88 90 TYR A CA 1
ATOM 699 C C . TYR A 1 90 ? 6.575 13.314 10.383 1.00 79.88 90 TYR A C 1
ATOM 701 O O . TYR A 1 90 ? 6.837 13.617 11.551 1.00 79.88 90 TYR A O 1
ATOM 709 N N . SER A 1 91 ? 5.339 13.380 9.903 1.00 73.88 91 SER A N 1
ATOM 710 C CA . SER A 1 91 ? 4.183 13.804 10.679 1.00 73.88 91 SER A CA 1
ATOM 711 C C . SER A 1 91 ? 3.045 12.810 10.513 1.00 73.88 91 SER A C 1
ATOM 713 O O . SER A 1 91 ? 3.069 11.927 9.662 1.00 73.88 91 SER A O 1
ATOM 715 N N . TYR A 1 92 ? 2.027 12.949 11.356 1.00 63.47 92 TYR A N 1
ATOM 716 C CA . TYR A 1 92 ? 0.864 12.072 11.313 1.00 63.47 92 TYR A CA 1
ATOM 717 C C . TYR A 1 92 ? 0.077 12.179 9.988 1.00 63.47 92 TYR A C 1
ATOM 719 O O . TYR A 1 92 ? -0.544 11.205 9.575 1.00 63.47 92 TYR A O 1
ATOM 727 N N . HIS A 1 93 ? 0.145 13.333 9.314 1.00 69.19 93 HIS A N 1
ATOM 728 C CA . HIS A 1 93 ? -0.407 13.555 7.977 1.00 69.19 93 HIS A CA 1
ATOM 729 C C . HIS A 1 93 ? 0.594 14.365 7.138 1.00 69.19 93 HIS A C 1
ATOM 731 O O . HIS A 1 93 ? 0.535 15.597 7.132 1.00 69.19 93 HIS A O 1
ATOM 737 N N . PRO A 1 94 ? 1.522 13.698 6.438 1.00 79.62 94 PRO A N 1
ATOM 738 C CA . PRO A 1 94 ? 2.555 14.346 5.637 1.00 79.62 94 PRO A CA 1
ATOM 739 C C . PRO A 1 94 ? 1.988 14.781 4.274 1.00 79.62 94 PRO A C 1
ATOM 741 O O . PRO A 1 94 ? 2.431 14.334 3.223 1.00 79.62 94 PRO A O 1
ATOM 744 N N . ILE A 1 95 ? 0.956 15.632 4.292 1.00 81.06 95 ILE A N 1
ATOM 745 C CA . ILE A 1 95 ? 0.197 16.024 3.091 1.00 81.06 95 ILE A CA 1
ATOM 746 C C . ILE A 1 95 ? 1.099 16.729 2.074 1.00 81.06 95 ILE A C 1
ATOM 748 O O . ILE A 1 95 ? 0.995 16.441 0.891 1.00 81.06 95 ILE A O 1
ATOM 752 N N . GLN A 1 96 ? 2.008 17.596 2.526 1.00 83.62 96 GLN A N 1
ATOM 753 C CA . GLN A 1 96 ? 2.910 18.333 1.632 1.00 83.62 96 GLN A CA 1
ATOM 754 C C . GLN A 1 96 ? 3.817 17.395 0.821 1.00 83.62 96 GLN A C 1
ATOM 756 O O . GLN A 1 96 ? 3.919 17.561 -0.389 1.00 83.62 96 GLN A O 1
ATOM 761 N N . PHE A 1 97 ? 4.348 16.343 1.454 1.00 89.56 97 PHE A N 1
ATOM 762 C CA . PHE A 1 97 ? 5.081 15.280 0.762 1.00 89.56 97 PHE A CA 1
ATOM 763 C C . PHE A 1 97 ? 4.211 14.547 -0.268 1.00 89.56 97 PHE A C 1
ATOM 765 O O . PHE A 1 97 ? 4.659 14.246 -1.364 1.00 89.56 97 PHE A O 1
ATOM 772 N N . ALA A 1 98 ? 2.950 14.242 0.044 1.00 87.06 98 ALA A N 1
ATOM 773 C CA . ALA A 1 98 ? 2.088 13.582 -0.936 1.00 87.06 98 ALA A CA 1
ATOM 774 C C . ALA A 1 98 ? 1.759 14.500 -2.130 1.00 87.06 98 ALA A C 1
ATOM 776 O O . ALA A 1 98 ? 1.729 14.041 -3.270 1.00 87.06 98 ALA A O 1
ATOM 777 N N . LEU A 1 99 ? 1.535 15.793 -1.868 1.00 85.00 99 LEU A N 1
ATOM 778 C CA . LEU A 1 99 ? 1.215 16.797 -2.885 1.00 85.00 99 LEU A CA 1
ATOM 779 C C . LEU A 1 99 ? 2.389 17.073 -3.828 1.00 85.00 99 LEU A C 1
ATOM 781 O O . LEU A 1 99 ? 2.166 17.246 -5.023 1.00 85.00 99 LEU A O 1
ATOM 785 N N . SER A 1 100 ? 3.629 17.068 -3.334 1.00 87.19 100 SER A N 1
ATOM 786 C CA . SER A 1 100 ? 4.809 17.271 -4.182 1.00 87.19 100 SER A CA 1
ATOM 787 C C . SER A 1 100 ? 4.954 16.197 -5.262 1.00 87.19 100 SER A C 1
ATOM 789 O O . SER A 1 100 ? 5.537 16.469 -6.302 1.00 87.19 100 SER A O 1
ATOM 791 N N . TRP A 1 101 ? 4.397 14.999 -5.058 1.00 89.56 101 TRP A N 1
ATOM 792 C CA . TRP A 1 101 ? 4.424 13.890 -6.021 1.00 89.56 101 TRP A CA 1
ATOM 793 C C . TRP A 1 101 ? 3.277 13.899 -7.045 1.00 89.56 101 TRP A C 1
ATOM 795 O O . TRP A 1 101 ? 3.200 12.981 -7.862 1.00 89.56 101 TRP A O 1
ATOM 805 N N . MET A 1 102 ? 2.396 14.905 -7.033 1.00 85.31 102 MET A N 1
ATOM 806 C CA . MET A 1 102 ? 1.326 15.019 -8.030 1.00 85.31 102 MET A CA 1
ATOM 807 C C . MET A 1 102 ? 1.882 15.208 -9.449 1.00 85.31 102 MET A C 1
ATOM 809 O O . MET A 1 102 ? 2.859 15.931 -9.675 1.00 85.31 102 MET A O 1
ATOM 813 N N . THR A 1 103 ? 1.244 14.553 -10.416 1.00 81.44 103 THR A N 1
ATOM 814 C CA . THR A 1 103 ? 1.553 14.677 -11.846 1.00 81.44 103 THR A CA 1
ATOM 815 C C . THR A 1 103 ? 0.684 15.753 -12.505 1.00 81.44 103 THR A C 1
ATOM 817 O O . THR A 1 103 ? -0.362 16.131 -11.980 1.00 81.44 103 THR A O 1
ATOM 820 N N . GLU A 1 104 ? 1.116 16.294 -13.648 1.00 74.62 104 GLU A N 1
ATOM 821 C CA . GLU A 1 104 ? 0.435 17.428 -14.300 1.00 74.62 104 GLU A CA 1
ATOM 822 C C . GLU A 1 104 ? -1.014 17.114 -14.713 1.00 74.62 104 GLU A C 1
ATOM 824 O O . GLU A 1 104 ? -1.890 17.973 -14.639 1.00 74.62 104 GLU A O 1
ATOM 829 N N . ASP A 1 105 ? -1.302 15.867 -15.080 1.00 71.31 105 ASP A N 1
ATOM 830 C CA . ASP A 1 105 ? -2.641 15.372 -15.422 1.00 71.31 105 ASP A CA 1
ATOM 831 C C . ASP A 1 105 ? -3.600 15.329 -14.219 1.00 71.31 105 ASP A C 1
ATOM 833 O O . ASP A 1 105 ? -4.820 15.332 -14.390 1.00 71.31 105 ASP A O 1
ATOM 837 N N . GLN A 1 106 ? -3.067 15.357 -12.996 1.00 68.50 106 GLN A N 1
ATOM 838 C CA . GLN A 1 106 ? -3.843 15.426 -11.756 1.00 68.50 106 GLN A CA 1
ATOM 839 C C . GLN A 1 106 ? -4.193 16.867 -11.348 1.00 68.50 106 GLN A C 1
ATOM 841 O O . GLN A 1 106 ? -4.892 17.058 -10.355 1.00 68.50 106 GLN A O 1
ATOM 846 N 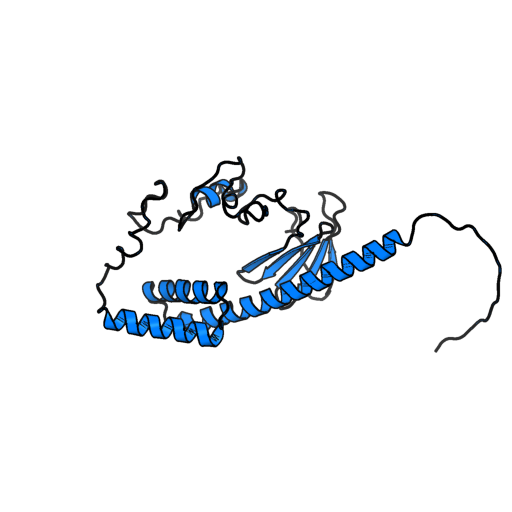N . LEU A 1 107 ? -3.750 17.871 -12.119 1.00 62.97 107 LEU A N 1
ATOM 847 C CA . LEU A 1 107 ? -4.068 19.292 -11.916 1.00 62.97 107 LEU A CA 1
ATOM 848 C C . LEU A 1 107 ? -5.454 19.693 -12.466 1.00 62.97 107 LEU A C 1
ATOM 850 O O . LEU A 1 107 ? -5.864 20.845 -12.314 1.00 62.97 107 LEU A O 1
ATOM 854 N N . GLY A 1 108 ? -6.189 18.758 -13.091 1.00 60.69 108 GLY A N 1
ATOM 855 C CA . GLY A 1 108 ? -7.636 18.889 -13.337 1.00 60.69 108 GLY A CA 1
ATOM 856 C C . GLY A 1 108 ? -8.409 19.106 -12.026 1.00 60.69 108 GLY A C 1
ATOM 857 O O . GLY A 1 108 ? -7.813 18.921 -10.966 1.00 60.69 108 GLY A O 1
ATOM 858 N N . PRO A 1 109 ? -9.696 19.532 -12.060 1.00 56.81 109 PRO A N 1
ATOM 859 C CA . PRO A 1 109 ? -10.384 20.125 -10.908 1.00 56.81 109 PRO A CA 1
ATOM 860 C C . PRO A 1 109 ? -10.060 19.338 -9.640 1.00 56.81 109 PRO A C 1
ATOM 862 O O . PRO A 1 109 ? -10.295 18.125 -9.632 1.00 56.81 109 PRO A O 1
ATOM 865 N N . PRO A 1 110 ? -9.450 19.993 -8.632 1.00 53.38 110 PRO A N 1
ATOM 866 C CA . PRO A 1 110 ? -8.817 19.304 -7.525 1.00 53.38 110 PRO A CA 1
ATOM 867 C C . PRO A 1 110 ? -9.803 18.296 -6.957 1.00 53.38 110 PRO A C 1
ATOM 869 O O . PRO A 1 110 ? -10.955 18.643 -6.683 1.00 53.38 110 PRO A O 1
ATOM 872 N N . CYS A 1 111 ? -9.365 17.045 -6.786 1.00 55.84 111 CYS A N 1
ATOM 873 C CA . CYS A 1 111 ? -10.035 16.132 -5.870 1.00 55.84 111 CYS A CA 1
ATOM 874 C C . CYS A 1 111 ? -10.294 16.939 -4.594 1.00 55.84 111 CYS A C 1
ATOM 876 O O . CYS A 1 111 ? -9.317 17.375 -3.986 1.00 55.84 111 CYS A O 1
ATOM 878 N N . ASN A 1 112 ? -11.572 17.229 -4.291 1.00 51.28 112 ASN A N 1
ATOM 879 C CA . ASN A 1 112 ? -11.998 18.163 -3.241 1.00 51.28 112 ASN A CA 1
ATOM 880 C C . ASN A 1 112 ? -11.010 18.158 -2.075 1.00 51.28 112 ASN A C 1
ATOM 882 O O . ASN A 1 112 ? -10.755 17.083 -1.529 1.00 51.28 112 ASN A O 1
ATOM 886 N N . GLU A 1 113 ? -10.453 19.332 -1.755 1.00 50.47 113 GLU A N 1
ATOM 887 C CA . GLU A 1 113 ? -9.415 19.548 -0.745 1.00 50.47 113 GLU A CA 1
ATOM 888 C C . GLU A 1 113 ? -9.454 18.487 0.362 1.00 50.47 113 GLU A C 1
ATOM 890 O O . GLU A 1 113 ? -10.404 18.390 1.140 1.00 50.47 113 GLU A O 1
ATOM 895 N N . MET A 1 114 ? -8.401 17.672 0.439 1.00 49.56 114 MET A N 1
ATOM 896 C CA . MET A 1 114 ? -8.270 16.557 1.382 1.00 49.56 114 MET A CA 1
ATOM 897 C C . MET A 1 114 ? -8.054 17.017 2.841 1.00 49.56 114 MET A C 1
ATOM 899 O O . MET A 1 114 ? -7.514 16.277 3.661 1.00 49.56 114 MET A O 1
ATOM 903 N N . CYS A 1 115 ? -8.489 18.232 3.186 1.00 50.41 115 CYS A N 1
ATOM 904 C CA . CYS A 1 115 ? -8.557 18.748 4.548 1.00 50.41 115 CYS A CA 1
ATOM 905 C C . CYS A 1 115 ? -10.040 18.741 4.985 1.00 50.41 115 CYS A C 1
ATOM 907 O O . CYS A 1 115 ? -10.726 19.759 4.889 1.00 50.41 115 CYS A O 1
ATOM 909 N N . PRO A 1 116 ? -10.582 17.599 5.457 1.00 46.47 116 PRO A N 1
ATOM 910 C CA . PRO A 1 116 ? -11.923 17.563 6.011 1.00 46.47 116 PRO A CA 1
ATOM 911 C C . PRO A 1 116 ? -11.879 18.191 7.406 1.00 46.47 116 PRO A C 1
ATOM 913 O O . PRO A 1 116 ? -11.588 17.514 8.385 1.00 46.47 116 PRO A O 1
ATOM 916 N N . GLU A 1 117 ? -12.077 19.505 7.469 1.00 42.81 117 GLU A N 1
ATOM 917 C CA . GLU A 1 117 ? -12.865 20.242 8.469 1.00 42.81 117 GLU A CA 1
ATOM 918 C C . GLU A 1 117 ? -12.397 21.708 8.566 1.00 42.81 117 GLU A C 1
ATOM 920 O O . GLU A 1 117 ? -11.192 21.984 8.512 1.00 42.81 117 GLU A O 1
ATOM 925 N N . PRO A 1 118 ? -13.320 22.664 8.797 1.00 38.56 118 PRO A N 1
ATOM 926 C CA . PRO A 1 118 ? -12.956 24.029 9.162 1.00 38.56 118 PRO A CA 1
ATOM 927 C C . PRO A 1 118 ? -12.159 24.011 10.478 1.00 38.56 118 PRO A C 1
ATOM 929 O O . PRO A 1 118 ? -12.717 23.771 11.547 1.00 38.56 118 PRO A O 1
ATOM 932 N N . GLY A 1 119 ? -10.845 24.242 10.406 1.00 46.78 119 GLY A N 1
ATOM 933 C CA . GLY A 1 119 ? -9.966 24.327 11.582 1.00 46.78 119 GLY A CA 1
ATOM 934 C C . GLY A 1 119 ? -8.641 23.566 11.491 1.00 46.78 119 GLY A C 1
ATOM 935 O O . GLY A 1 119 ? -7.788 23.756 12.359 1.00 46.78 119 GLY A O 1
ATOM 936 N N . TYR A 1 120 ? -8.430 22.747 10.457 1.00 46.78 120 TYR A N 1
ATOM 937 C CA . TYR A 1 120 ? -7.135 22.118 10.183 1.00 46.78 120 TYR A CA 1
ATOM 938 C C . TYR A 1 120 ? -6.362 22.921 9.134 1.00 46.78 120 TYR A C 1
ATOM 940 O O . TYR A 1 120 ? -6.650 22.860 7.944 1.00 46.78 120 TYR A O 1
ATOM 948 N N . ASN A 1 121 ? -5.359 23.683 9.573 1.00 45.53 121 ASN A N 1
ATOM 949 C CA . ASN A 1 121 ? -4.425 24.333 8.662 1.00 45.53 121 ASN A CA 1
ATOM 950 C C . ASN A 1 121 ? -3.371 23.319 8.191 1.00 45.53 121 ASN A C 1
ATOM 952 O O . ASN A 1 121 ? -2.412 22.999 8.892 1.00 45.53 121 ASN A O 1
ATOM 956 N N . CYS A 1 122 ? -3.521 22.847 6.958 1.00 48.38 122 CYS A N 1
ATOM 957 C CA . CYS A 1 122 ? -2.587 21.934 6.291 1.00 48.38 122 CYS A CA 1
ATOM 958 C C . CYS A 1 122 ? -1.206 22.582 5.970 1.00 48.38 122 CYS A C 1
ATOM 960 O O . CYS A 1 122 ? -0.397 22.009 5.244 1.00 48.38 122 CYS A O 1
ATOM 962 N N . SER A 1 123 ? -0.921 23.763 6.542 1.00 44.12 123 SER A N 1
ATOM 963 C CA . SER A 1 123 ? 0.278 24.585 6.340 1.00 44.12 123 SER A CA 1
ATOM 964 C C . SER A 1 123 ? 1.165 24.762 7.581 1.00 44.12 123 SER A C 1
ATOM 966 O O . SER A 1 123 ? 2.128 25.523 7.520 1.00 44.12 123 SER A O 1
ATOM 968 N N . THR A 1 124 ? 0.895 24.095 8.712 1.00 36.25 124 THR A N 1
ATOM 969 C CA . THR A 1 124 ? 1.786 24.220 9.882 1.00 36.25 124 THR A CA 1
ATOM 970 C C . THR A 1 124 ? 2.660 22.995 10.106 1.00 36.25 124 THR A C 1
ATOM 972 O O . THR A 1 124 ? 2.191 21.870 10.278 1.00 36.25 124 THR A O 1
ATOM 975 N N . THR A 1 125 ? 3.965 23.269 10.125 1.00 36.00 125 THR A N 1
ATOM 976 C CA . THR A 1 125 ? 5.027 22.424 10.663 1.00 36.00 125 THR A CA 1
ATOM 977 C C . THR A 1 125 ? 4.587 21.761 11.963 1.00 36.00 125 THR A C 1
ATOM 979 O O . THR A 1 125 ? 3.887 22.353 12.784 1.00 36.00 125 THR A O 1
ATOM 982 N N . ALA A 1 126 ? 4.996 20.504 12.127 1.00 41.25 126 ALA A N 1
ATOM 983 C CA . ALA A 1 126 ? 4.721 19.629 13.257 1.00 41.25 126 ALA A CA 1
ATOM 984 C C . ALA A 1 126 ? 4.687 20.346 14.629 1.00 41.25 126 ALA A C 1
ATOM 986 O O . ALA A 1 126 ? 5.676 20.415 15.351 1.00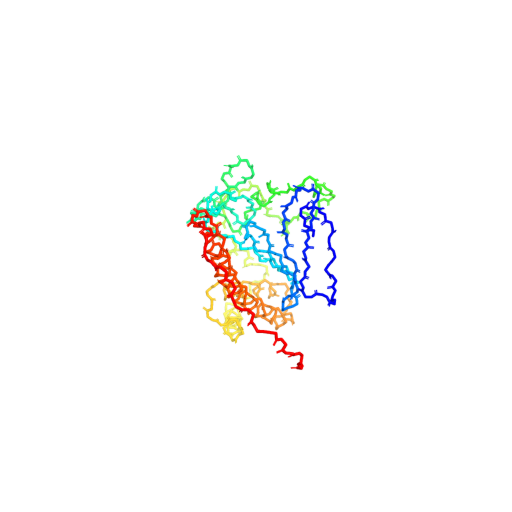 41.25 126 ALA A O 1
ATOM 987 N N . ARG A 1 127 ? 3.506 20.839 15.015 1.00 35.34 127 ARG A N 1
ATOM 988 C CA . ARG A 1 127 ? 3.136 21.246 16.382 1.00 35.34 127 ARG A CA 1
ATOM 989 C C . ARG A 1 127 ? 1.697 20.846 16.707 1.00 35.34 127 ARG A C 1
ATOM 991 O O . ARG A 1 127 ? 0.950 21.563 17.368 1.00 35.34 127 ARG A O 1
ATOM 998 N N . SER A 1 128 ? 1.300 19.654 16.269 1.00 39.22 128 SER A N 1
ATOM 999 C CA . SER A 1 128 ? 0.078 18.999 16.751 1.00 39.22 128 SER A CA 1
ATOM 1000 C C . SER A 1 128 ? 0.302 17.560 17.224 1.00 39.22 128 SER A C 1
ATOM 1002 O O . SER A 1 128 ? -0.659 16.801 17.379 1.00 39.22 128 SER A O 1
ATOM 1004 N N . SER A 1 129 ? 1.544 17.211 17.584 1.00 40.62 129 SER A N 1
ATOM 1005 C CA . SER A 1 129 ? 1.826 16.151 18.558 1.00 40.62 129 SER A CA 1
ATOM 1006 C C . SER A 1 129 ? 1.297 16.585 19.934 1.00 40.62 129 SER A C 1
ATOM 1008 O O . SER A 1 129 ? 2.059 17.090 20.746 1.00 40.62 129 SER A O 1
ATOM 1010 N N . ASP A 1 130 ? -0.032 16.541 20.096 1.00 41.31 130 ASP A N 1
ATOM 1011 C CA . ASP A 1 130 ? -0.791 16.502 21.368 1.00 41.31 130 ASP A CA 1
ATOM 1012 C C . ASP A 1 130 ? -2.288 16.843 21.207 1.00 41.31 130 ASP A C 1
ATOM 1014 O O . ASP A 1 130 ? -3.054 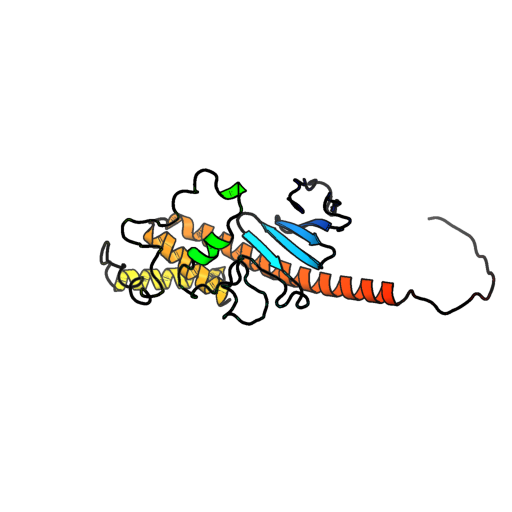16.784 22.174 1.00 41.31 130 ASP A O 1
ATOM 1018 N N . LYS A 1 131 ? -2.764 17.210 20.004 1.00 36.38 131 LYS A N 1
ATOM 1019 C CA . LYS A 1 131 ? -4.165 17.647 19.811 1.00 36.38 131 LYS A CA 1
ATOM 1020 C C . LYS A 1 131 ? -5.086 16.673 19.080 1.00 36.38 131 LYS A C 1
ATOM 1022 O O . LYS A 1 131 ? -6.300 16.815 19.227 1.00 36.38 131 LYS A O 1
ATOM 1027 N N . SER A 1 132 ? -4.583 15.633 18.412 1.00 39.94 132 SER A N 1
ATOM 1028 C CA . SER A 1 132 ? -5.454 14.550 17.912 1.00 39.94 132 SER A CA 1
ATOM 1029 C C . SER A 1 132 ? -6.081 13.726 19.052 1.00 39.94 132 SER A C 1
ATOM 1031 O O . SER A 1 132 ? -7.125 13.101 18.866 1.00 39.94 132 SER A O 1
ATOM 1033 N N . GLU A 1 133 ? -5.526 13.822 20.265 1.00 38.50 133 GLU A N 1
ATOM 1034 C CA . GLU A 1 133 ? -6.142 13.323 21.498 1.00 38.50 133 GLU A CA 1
ATOM 1035 C C . GLU A 1 133 ? -7.088 14.353 22.161 1.00 38.50 133 GLU A C 1
ATOM 1037 O O . GLU A 1 133 ? -7.937 13.986 22.972 1.00 38.50 133 GLU A O 1
ATOM 1042 N N . ARG A 1 134 ? -7.032 15.641 21.773 1.00 37.88 134 ARG A N 1
ATOM 1043 C CA . ARG A 1 134 ? -7.889 16.720 22.318 1.00 37.88 134 ARG A CA 1
ATOM 1044 C C . ARG A 1 134 ? -9.078 17.120 21.445 1.00 37.88 134 ARG A C 1
ATOM 1046 O O . ARG A 1 134 ? -9.970 17.790 21.954 1.00 37.88 134 ARG A O 1
ATOM 1053 N N . LEU A 1 135 ? -9.177 16.633 20.209 1.00 37.81 135 LEU A N 1
ATOM 1054 C CA . LEU A 1 135 ? -10.434 16.670 19.439 1.00 37.81 135 LEU A CA 1
ATOM 1055 C C . LEU A 1 135 ? -11.358 15.476 19.754 1.00 37.81 135 LEU A C 1
ATOM 1057 O O . LEU A 1 135 ? -12.358 15.229 19.085 1.00 37.81 135 LEU A O 1
ATOM 1061 N N . ILE A 1 136 ? -11.088 14.778 20.863 1.00 44.38 136 ILE A N 1
ATOM 1062 C CA . ILE A 1 136 ? -12.053 13.943 21.586 1.00 44.38 136 ILE A CA 1
ATOM 1063 C C . ILE A 1 136 ? -12.961 14.862 22.428 1.00 44.38 136 ILE A C 1
ATOM 1065 O O . ILE A 1 136 ? -12.925 14.837 23.659 1.00 44.38 136 ILE A O 1
ATOM 1069 N N . SER A 1 137 ? -13.766 15.723 21.804 1.00 40.06 137 SER A N 1
ATOM 1070 C CA . SER A 1 137 ? -14.729 16.536 22.570 1.00 40.06 137 SER A CA 1
ATOM 1071 C C . SER A 1 137 ? -16.000 16.972 21.843 1.00 40.06 137 SER A C 1
ATOM 1073 O O . SER A 1 137 ? -16.820 17.635 22.471 1.00 40.06 137 SER A O 1
ATOM 1075 N N . HIS A 1 138 ? -16.288 16.487 20.632 1.00 42.03 138 HIS A N 1
ATOM 1076 C CA . HIS A 1 138 ? -17.649 16.570 20.079 1.00 42.03 138 HIS A CA 1
ATOM 1077 C C . HIS A 1 138 ? -18.515 15.423 20.633 1.00 42.03 138 HIS A C 1
ATOM 1079 O O . HIS A 1 138 ? -18.813 14.428 19.976 1.00 42.03 138 HIS A O 1
ATOM 1085 N N . GLY A 1 139 ? -18.837 15.553 21.926 1.00 45.44 139 GLY A N 1
ATOM 1086 C CA . GLY A 1 139 ? -19.613 14.608 22.730 1.00 45.44 139 GLY A CA 1
ATOM 1087 C C . GLY A 1 139 ? -18.730 13.750 23.637 1.00 45.44 139 GLY A C 1
ATOM 1088 O O . GLY A 1 139 ? -18.338 12.641 23.268 1.00 45.44 139 GLY A O 1
ATOM 1089 N N . LYS A 1 140 ? -18.427 14.237 24.852 1.00 52.53 140 LYS A N 1
ATOM 1090 C CA . LYS A 1 140 ? -17.700 13.487 25.895 1.00 52.53 140 LYS A CA 1
ATOM 1091 C C . LYS A 1 140 ? -18.472 12.213 26.273 1.00 52.53 140 LYS A C 1
ATOM 1093 O O . LYS A 1 140 ? -19.252 12.189 27.220 1.00 52.53 140 LYS A O 1
ATOM 1098 N N . LYS A 1 141 ? -18.269 11.123 25.529 1.00 61.25 141 LYS A N 1
ATOM 1099 C CA . LYS A 1 141 ? -18.777 9.798 25.906 1.00 61.25 141 LYS A CA 1
ATOM 1100 C C . LYS A 1 141 ? -18.105 9.380 27.225 1.00 61.25 141 LYS A C 1
ATOM 1102 O O . LYS A 1 141 ? -16.915 9.646 27.401 1.00 61.25 141 LYS A O 1
ATOM 1107 N N . PRO A 1 142 ? -18.812 8.682 28.134 1.00 72.62 142 PRO A N 1
ATOM 1108 C CA . PRO A 1 142 ? -18.224 8.227 29.390 1.00 72.62 142 PRO A CA 1
ATOM 1109 C C . PRO A 1 142 ? -16.953 7.408 29.137 1.00 72.62 142 PRO A C 1
ATOM 1111 O O . PRO A 1 142 ? -16.953 6.539 28.255 1.00 72.62 142 PRO A O 1
ATOM 1114 N N . LYS A 1 143 ? -15.894 7.624 29.933 1.00 75.06 143 LYS A N 1
ATOM 1115 C CA . LYS A 1 143 ? -14.619 6.879 29.827 1.00 75.06 143 LYS A CA 1
ATOM 1116 C C . LYS A 1 143 ? -14.846 5.359 29.781 1.00 75.06 143 LYS A C 1
ATOM 1118 O O . LYS A 1 143 ? -14.232 4.656 28.981 1.00 75.06 143 LYS A O 1
ATOM 1123 N N . SER A 1 144 ? -15.820 4.863 30.547 1.00 80.19 144 SER A N 1
ATOM 1124 C CA . SER A 1 144 ? -16.228 3.453 30.571 1.00 80.19 144 SER A CA 1
ATOM 1125 C C . SER A 1 144 ? -16.777 2.942 29.228 1.00 80.19 144 SER A C 1
ATOM 1127 O O . SER A 1 144 ? -16.492 1.811 28.830 1.00 80.19 144 SER A O 1
ATOM 1129 N N . LYS A 1 145 ? -17.528 3.764 28.483 1.00 83.31 145 LYS A N 1
ATOM 1130 C CA . LYS A 1 145 ? -18.077 3.420 27.160 1.00 83.31 145 LYS A CA 1
ATOM 1131 C C . LYS A 1 145 ? -16.968 3.354 26.111 1.00 83.31 145 LYS A C 1
ATOM 1133 O O . LYS A 1 145 ? -16.922 2.392 25.345 1.00 83.31 145 LYS A O 1
ATOM 1138 N N . ILE A 1 146 ? -16.045 4.316 26.124 1.00 85.00 146 ILE A N 1
ATOM 1139 C CA . ILE A 1 146 ? -14.872 4.335 25.235 1.00 85.00 146 ILE A CA 1
ATOM 1140 C C . ILE A 1 146 ? -13.990 3.109 25.498 1.00 85.00 146 ILE A C 1
ATOM 1142 O O . ILE A 1 146 ? -13.622 2.398 24.564 1.00 85.00 146 ILE A O 1
ATOM 1146 N N . GLN A 1 147 ? -13.730 2.786 26.766 1.00 87.44 147 GLN A N 1
ATOM 1147 C CA . GLN A 1 147 ? -12.912 1.633 27.131 1.00 87.44 147 GLN A CA 1
ATOM 1148 C C . GLN A 1 147 ? -13.555 0.302 26.712 1.00 87.44 147 GLN A C 1
ATOM 1150 O O . GLN A 1 147 ? -12.874 -0.570 26.167 1.00 87.44 147 GLN A O 1
ATOM 1155 N N . LYS A 1 148 ? -14.877 0.148 26.887 1.00 91.56 148 LYS A N 1
ATOM 1156 C CA . LYS A 1 148 ? -15.630 -1.023 26.397 1.00 91.56 148 LYS A CA 1
ATOM 1157 C C . LYS A 1 148 ? -15.509 -1.183 24.878 1.00 91.56 148 LYS A C 1
ATOM 1159 O O . LYS A 1 148 ? -15.332 -2.298 24.388 1.00 91.56 148 LYS A O 1
ATOM 1164 N N . ILE A 1 149 ? -15.581 -0.086 24.130 1.00 90.25 149 ILE A N 1
ATOM 1165 C CA . ILE A 1 149 ? -15.509 -0.096 22.662 1.00 90.25 149 ILE A CA 1
ATOM 116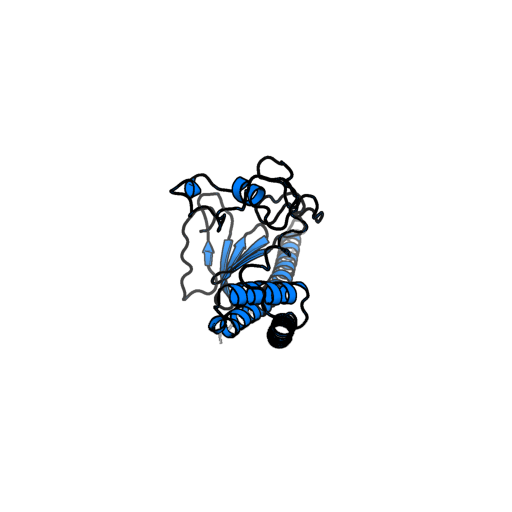6 C C . ILE A 1 149 ? -14.091 -0.393 22.185 1.00 90.25 149 ILE A C 1
ATOM 1168 O O . ILE A 1 149 ? -13.906 -1.272 21.349 1.00 90.25 149 ILE A O 1
ATOM 1172 N N . SER A 1 150 ? -13.091 0.232 22.797 1.00 91.19 150 SER A N 1
ATOM 1173 C CA . SER A 1 150 ? -11.682 -0.044 22.534 1.00 91.19 150 SER A CA 1
ATOM 1174 C C . SER A 1 150 ? -11.332 -1.523 22.764 1.00 91.19 150 SER A C 1
ATOM 1176 O O . SER A 1 150 ? -10.682 -2.151 21.926 1.00 91.19 150 SER A O 1
ATOM 1178 N N . LYS A 1 151 ? -11.836 -2.135 23.850 1.00 93.69 151 LYS A N 1
ATOM 1179 C CA . LYS A 1 151 ? -11.698 -3.583 24.096 1.00 93.69 151 LYS A CA 1
ATOM 1180 C C . LYS A 1 151 ? -12.354 -4.422 22.991 1.00 93.69 151 LYS A C 1
ATOM 1182 O O . LYS A 1 151 ? -11.765 -5.413 22.561 1.00 93.69 151 LYS A O 1
ATOM 1187 N N . ARG A 1 152 ? -13.543 -4.031 22.513 1.00 93.12 152 ARG A N 1
ATOM 1188 C CA . ARG A 1 152 ? -14.248 -4.714 21.410 1.00 93.12 152 ARG A CA 1
ATOM 1189 C C . ARG A 1 152 ? -13.482 -4.629 20.088 1.00 93.12 152 ARG A C 1
ATOM 1191 O O . ARG A 1 152 ? -13.310 -5.668 19.460 1.00 93.12 152 ARG A O 1
ATOM 1198 N N . ILE A 1 153 ? -12.993 -3.446 19.711 1.00 93.56 153 ILE A N 1
ATOM 1199 C CA . ILE A 1 153 ? -12.179 -3.223 18.502 1.00 93.56 153 ILE A CA 1
ATOM 1200 C C . ILE A 1 153 ? -10.940 -4.120 18.532 1.00 93.56 153 ILE A C 1
ATOM 1202 O O . ILE A 1 153 ? -10.756 -4.958 17.654 1.00 93.56 153 ILE A O 1
ATOM 1206 N N . ARG A 1 154 ? -10.146 -4.048 19.610 1.00 93.25 154 ARG A N 1
ATOM 1207 C CA . ARG A 1 154 ? -8.933 -4.869 19.743 1.00 93.25 154 ARG A CA 1
ATOM 1208 C C . ARG A 1 154 ? -9.228 -6.370 19.722 1.00 93.25 154 ARG A C 1
ATOM 1210 O O . ARG A 1 154 ? -8.456 -7.128 19.144 1.00 93.25 154 ARG A O 1
ATOM 1217 N N . LYS A 1 155 ? -10.330 -6.818 20.342 1.00 92.62 155 LYS A N 1
ATOM 1218 C CA . LYS A 1 155 ? -10.763 -8.226 20.288 1.00 92.62 155 LYS A CA 1
ATOM 1219 C C . LYS A 1 155 ? -11.112 -8.648 18.859 1.00 92.62 155 LYS A C 1
ATOM 1221 O O . LYS A 1 155 ? -10.744 -9.750 18.466 1.00 92.62 155 LYS A O 1
ATOM 1226 N N . LEU A 1 156 ? -11.805 -7.795 18.104 1.00 91.31 156 LEU A N 1
ATOM 1227 C CA . LEU A 1 156 ? -12.188 -8.080 16.723 1.00 91.31 156 LEU A CA 1
ATOM 1228 C C . LEU A 1 156 ? -10.958 -8.195 15.812 1.00 91.31 156 LEU A C 1
ATOM 1230 O O . LEU A 1 156 ? -10.855 -9.183 15.087 1.00 91.31 156 LEU A O 1
ATOM 1234 N N . CYS A 1 157 ? -10.018 -7.252 15.927 1.00 90.88 157 CYS A N 1
ATOM 1235 C CA . CYS A 1 157 ? -8.763 -7.249 15.174 1.00 90.88 157 CYS A CA 1
ATOM 1236 C C . CYS A 1 157 ? -7.902 -8.474 15.477 1.00 90.88 157 CYS A C 1
ATOM 1238 O O . CYS A 1 157 ? -7.553 -9.210 14.562 1.00 90.88 157 CYS A O 1
ATOM 1240 N N . ARG A 1 158 ? -7.656 -8.776 16.762 1.00 90.50 158 ARG A N 1
ATOM 1241 C CA . ARG A 1 158 ? -6.888 -9.973 17.152 1.00 90.50 158 ARG A CA 1
ATOM 1242 C C . ARG A 1 158 ? -7.466 -11.267 16.586 1.00 90.50 158 ARG A C 1
ATOM 1244 O O . ARG A 1 158 ? -6.712 -12.180 16.288 1.00 90.50 158 ARG A O 1
ATOM 1251 N N . ARG A 1 159 ? -8.796 -11.362 16.481 1.00 87.94 159 ARG A N 1
ATOM 1252 C CA . ARG A 1 159 ? -9.473 -12.585 16.033 1.00 87.94 159 ARG A CA 1
ATOM 1253 C C . ARG A 1 159 ? -9.311 -12.853 14.535 1.00 87.94 159 ARG A C 1
ATOM 1255 O O . ARG A 1 159 ? -9.277 -14.015 14.166 1.00 87.94 159 ARG A O 1
ATOM 1262 N N . HIS A 1 160 ? -9.272 -11.816 13.700 1.00 84.19 160 HIS A N 1
ATOM 1263 C CA . HIS A 1 160 ? -9.329 -11.976 12.237 1.00 84.19 160 HIS A CA 1
ATOM 1264 C C . HIS A 1 160 ? -8.033 -11.588 11.525 1.00 84.19 160 HIS A C 1
ATOM 1266 O O . HIS A 1 160 ? -7.741 -12.128 10.470 1.00 84.19 160 HIS A O 1
ATOM 1272 N N . VAL A 1 161 ? -7.278 -10.646 12.089 1.00 84.62 161 VAL A N 1
ATOM 1273 C CA . VAL A 1 161 ? -6.015 -10.146 11.525 1.00 84.62 161 VAL A CA 1
ATOM 1274 C C . VAL A 1 161 ? -4.813 -10.762 12.251 1.00 84.62 161 VAL A C 1
ATOM 1276 O O . VAL A 1 161 ? -3.703 -10.788 11.739 1.00 84.62 161 VAL A O 1
ATOM 1279 N N . GLY A 1 162 ? -5.029 -11.307 13.452 1.00 82.31 162 GLY A N 1
ATOM 1280 C CA . GLY A 1 162 ? -3.988 -11.977 14.223 1.00 82.31 162 GLY A CA 1
ATOM 1281 C C . GLY A 1 162 ? -3.107 -11.009 15.013 1.00 82.31 162 GLY A C 1
ATOM 1282 O O . GLY A 1 162 ? -3.583 -10.002 15.548 1.00 82.31 162 GLY A O 1
ATOM 1283 N N . LYS A 1 163 ? -1.831 -11.382 15.164 1.00 80.94 163 LYS A N 1
ATOM 1284 C CA . LYS A 1 163 ? -0.827 -10.666 15.970 1.00 80.94 163 LYS A CA 1
ATOM 1285 C C . LYS A 1 163 ? 0.186 -9.883 15.132 1.00 80.94 163 LYS A C 1
ATOM 1287 O O . LYS A 1 163 ? 1.106 -9.324 15.723 1.00 80.94 163 LYS A O 1
ATOM 1292 N N . ASP A 1 164 ? 0.023 -9.836 13.810 1.00 84.12 164 ASP A N 1
ATOM 1293 C CA . ASP A 1 164 ? 0.900 -9.030 12.964 1.00 84.12 164 ASP A CA 1
ATOM 1294 C C . ASP A 1 164 ? 0.892 -7.566 13.451 1.00 84.12 164 ASP A C 1
ATOM 1296 O O . ASP A 1 164 ? -0.185 -6.966 13.570 1.00 84.12 164 ASP A O 1
ATOM 1300 N N . PRO A 1 165 ? 2.055 -6.989 13.798 1.00 80.69 165 PRO A N 1
ATOM 1301 C CA . PRO A 1 165 ? 2.113 -5.692 14.460 1.00 80.69 165 PRO A CA 1
ATOM 1302 C C . PRO A 1 165 ? 1.677 -4.534 13.556 1.00 80.69 165 PRO A C 1
ATOM 1304 O O . PRO A 1 165 ? 1.232 -3.509 14.079 1.00 80.69 165 PRO A O 1
ATOM 1307 N N . ILE A 1 166 ? 1.788 -4.680 12.234 1.00 82.19 166 ILE A N 1
ATOM 1308 C CA . ILE A 1 166 ? 1.428 -3.660 11.247 1.00 82.19 166 ILE A CA 1
ATOM 1309 C C . ILE A 1 166 ? -0.084 -3.707 11.023 1.00 82.19 166 ILE A C 1
ATOM 1311 O O . ILE A 1 166 ? -0.798 -2.751 11.344 1.00 82.19 166 ILE A O 1
ATOM 1315 N N . PHE A 1 167 ? -0.609 -4.853 10.591 1.00 84.94 167 PHE A N 1
ATOM 1316 C CA . PHE A 1 167 ? -2.029 -4.999 10.281 1.00 84.94 167 PHE A CA 1
ATOM 1317 C C . PHE A 1 167 ? -2.920 -4.882 11.521 1.00 84.94 167 PHE A C 1
ATOM 1319 O O . PHE A 1 167 ? -4.039 -4.370 11.434 1.00 84.94 167 PHE A O 1
ATOM 1326 N N . PHE A 1 168 ? -2.444 -5.287 12.704 1.00 88.31 168 PHE A N 1
ATOM 1327 C CA . PHE A 1 168 ? -3.186 -5.066 13.945 1.00 88.31 168 PHE A CA 1
ATOM 1328 C C . PHE A 1 168 ? -3.367 -3.571 14.245 1.00 88.31 168 PHE A C 1
ATOM 1330 O O . PHE A 1 168 ? -4.458 -3.163 14.655 1.00 88.31 168 PHE A O 1
ATOM 1337 N N . LYS A 1 169 ? -2.327 -2.750 14.039 1.00 88.00 169 LYS A N 1
ATOM 1338 C CA . LYS A 1 169 ? -2.398 -1.299 14.264 1.00 88.00 169 LYS A CA 1
ATOM 1339 C C . LYS A 1 169 ? -3.352 -0.632 13.278 1.00 88.00 169 LYS A C 1
ATOM 1341 O O . LYS A 1 169 ? -4.218 0.112 13.737 1.00 88.00 169 LYS A O 1
ATOM 1346 N N . PHE A 1 170 ? -3.267 -0.965 11.988 1.00 87.31 170 PHE A N 1
ATOM 1347 C CA . PHE A 1 170 ? -4.213 -0.479 10.975 1.00 87.31 170 PHE A CA 1
ATOM 1348 C C . PHE A 1 170 ? -5.648 -0.879 11.314 1.00 87.31 170 PHE A C 1
ATOM 1350 O O . PHE A 1 170 ? -6.523 -0.027 11.422 1.00 87.31 170 PHE A O 1
ATOM 1357 N N . CYS A 1 171 ? -5.870 -2.146 11.672 1.00 92.06 171 CYS A N 1
ATOM 1358 C CA . CYS A 1 171 ? -7.189 -2.607 12.084 1.00 92.06 171 CYS A CA 1
ATOM 1359 C C . CYS A 1 171 ? -7.787 -1.803 13.239 1.00 92.06 171 CYS A C 1
ATOM 1361 O O . CYS A 1 171 ? -8.959 -1.422 13.211 1.00 92.06 171 CYS A O 1
ATOM 1363 N N . VAL A 1 172 ? -6.997 -1.549 14.284 1.00 92.69 172 VAL A N 1
ATOM 1364 C CA . VAL A 1 172 ? -7.470 -0.776 15.435 1.00 92.69 172 VAL A CA 1
ATOM 1365 C C . VAL A 1 172 ? -7.757 0.668 15.043 1.00 92.69 172 VAL A C 1
ATOM 1367 O O . VAL A 1 172 ? -8.741 1.223 15.534 1.00 92.69 172 VAL A O 1
ATOM 1370 N N . PHE A 1 173 ? -6.912 1.253 14.197 1.00 90.06 173 PHE A N 1
ATOM 1371 C CA . PHE A 1 173 ? -7.038 2.623 13.726 1.00 90.06 173 PHE A CA 1
ATOM 1372 C C . PHE A 1 173 ? -8.317 2.832 12.905 1.00 90.06 173 PHE A C 1
ATOM 1374 O O . PHE A 1 173 ? -9.176 3.624 13.299 1.00 90.06 173 PHE A O 1
ATOM 1381 N N . ASP A 1 174 ? -8.507 2.051 11.847 1.00 90.69 174 ASP A N 1
ATOM 1382 C CA . ASP A 1 174 ? -9.616 2.226 10.906 1.00 90.69 174 ASP A CA 1
ATOM 1383 C C . ASP A 1 174 ? -10.970 1.898 11.539 1.00 90.69 174 ASP A C 1
ATOM 1385 O O . ASP A 1 174 ? -11.954 2.612 11.343 1.00 90.69 174 ASP A O 1
ATOM 1389 N N . LEU A 1 175 ? -11.038 0.878 12.405 1.00 92.50 175 LEU A N 1
ATOM 1390 C CA . LEU A 1 175 ? -12.257 0.608 13.172 1.00 92.50 175 LEU A CA 1
ATOM 1391 C C . LEU A 1 175 ? -12.610 1.746 14.137 1.00 92.50 175 LEU A C 1
ATOM 1393 O O . LEU A 1 175 ? -13.788 1.946 14.446 1.00 92.50 175 LEU A O 1
ATOM 1397 N N . TRP A 1 176 ? -11.614 2.487 14.628 1.00 91.31 176 TRP A N 1
ATOM 1398 C CA . TRP A 1 176 ? -11.850 3.688 15.423 1.00 91.31 176 TRP A CA 1
ATOM 1399 C C . TRP A 1 176 ? -12.410 4.828 14.573 1.00 91.31 176 TRP A C 1
ATOM 1401 O O . TRP A 1 176 ? -13.309 5.528 15.041 1.00 91.31 176 TRP A O 1
ATOM 1411 N N . GLN A 1 177 ? -11.949 4.988 13.333 1.00 87.81 177 GLN A N 1
ATOM 1412 C CA . GLN A 1 177 ? -12.514 5.976 12.411 1.00 87.81 177 GLN A CA 1
ATOM 1413 C C . GLN A 1 177 ? -13.953 5.623 12.031 1.00 87.81 177 GLN A C 1
ATOM 1415 O O . GLN A 1 177 ? -14.866 6.410 12.278 1.00 87.81 177 GLN A O 1
ATOM 1420 N N . LEU A 1 178 ? -14.211 4.372 11.637 1.00 88.50 178 LEU A N 1
ATOM 1421 C CA . LEU A 1 178 ? -15.571 3.884 11.380 1.00 88.50 178 LEU A CA 1
ATOM 1422 C C . LEU A 1 178 ? -16.488 4.023 12.603 1.00 88.50 178 LEU A C 1
ATOM 1424 O O . LEU A 1 178 ? -17.693 4.227 12.468 1.00 88.50 178 LEU A O 1
ATOM 1428 N N . TYR A 1 179 ? -15.951 3.887 13.820 1.00 87.81 179 TYR A N 1
ATOM 1429 C CA . TYR A 1 179 ? -16.711 4.142 15.042 1.00 87.81 179 TYR A CA 1
ATOM 1430 C C . TYR A 1 179 ? -17.125 5.614 15.180 1.00 87.81 179 TYR A C 1
ATOM 1432 O O . TYR A 1 179 ? -18.266 5.881 15.571 1.00 87.81 179 TYR A O 1
ATOM 1440 N N . LYS A 1 180 ? -16.206 6.549 14.911 1.00 83.94 180 LYS A N 1
ATOM 1441 C CA . LYS A 1 180 ? -16.461 7.996 14.979 1.00 83.94 180 LYS A CA 1
ATOM 1442 C C . LYS A 1 180 ? -17.495 8.422 13.942 1.00 83.94 180 LYS A C 1
ATOM 1444 O O . LYS A 1 180 ? -18.413 9.152 14.290 1.00 83.94 180 LYS A O 1
ATOM 1449 N N . GLU A 1 181 ? -17.417 7.859 12.743 1.00 86.38 181 GLU A N 1
ATOM 1450 C CA . GLU A 1 181 ? -18.359 8.096 11.643 1.00 86.38 181 GLU A CA 1
ATOM 1451 C C . GLU A 1 181 ? -19.721 7.401 11.825 1.00 86.38 181 GLU A C 1
ATOM 1453 O O . GLU A 1 181 ? -20.590 7.490 10.964 1.00 86.38 181 GLU A O 1
ATOM 1458 N N . GLY A 1 182 ? -19.925 6.641 12.908 1.00 87.44 182 GLY A N 1
ATOM 1459 C CA . GLY A 1 182 ? -21.169 5.897 13.134 1.00 87.44 182 GLY A CA 1
ATOM 1460 C C . GLY A 1 182 ? -21.355 4.661 12.238 1.00 87.44 182 GLY A C 1
ATOM 1461 O O . GLY A 1 182 ? -22.350 3.950 12.377 1.00 87.44 182 GLY A O 1
ATOM 1462 N N . LYS A 1 183 ? -20.376 4.318 11.394 1.00 92.12 183 LYS A N 1
ATOM 1463 C CA . LYS A 1 183 ? -20.396 3.211 10.416 1.00 92.12 183 LYS A CA 1
ATOM 1464 C C . LYS A 1 183 ? -20.069 1.846 11.034 1.00 92.12 183 LYS A C 1
ATOM 1466 O O . LYS A 1 183 ? -19.248 1.069 10.542 1.00 92.12 183 LYS A O 1
ATOM 1471 N N . ARG A 1 184 ? -20.707 1.515 12.161 1.00 88.50 184 ARG A N 1
ATOM 1472 C CA . ARG A 1 184 ? -20.424 0.271 12.904 1.00 88.50 184 ARG A CA 1
ATOM 1473 C C . ARG A 1 184 ? -20.829 -1.003 12.158 1.00 88.50 184 ARG A C 1
ATOM 1475 O O . ARG A 1 184 ? -20.226 -2.056 12.365 1.00 88.50 184 ARG A O 1
ATOM 1482 N N . ASN A 1 185 ? -21.835 -0.911 11.297 1.00 92.25 185 ASN A N 1
ATOM 1483 C CA . ASN A 1 185 ? -22.263 -1.978 10.390 1.00 92.25 185 ASN A CA 1
ATOM 1484 C C . ASN A 1 185 ? -21.136 -2.433 9.442 1.00 92.25 185 ASN A C 1
ATOM 1486 O O . ASN A 1 185 ? -21.054 -3.619 9.133 1.00 92.25 185 ASN A O 1
ATOM 1490 N N . MET A 1 186 ? -20.222 -1.535 9.060 1.00 92.31 186 MET A N 1
ATOM 1491 C CA . MET A 1 186 ? -19.125 -1.843 8.136 1.00 92.31 186 MET A CA 1
ATOM 1492 C C . MET A 1 186 ? -17.968 -2.625 8.767 1.00 92.31 186 MET A C 1
ATOM 1494 O O . MET A 1 186 ? -17.163 -3.204 8.044 1.00 92.31 186 MET A O 1
ATOM 1498 N N . TRP A 1 187 ? -17.873 -2.695 10.099 1.00 92.56 187 TRP A N 1
ATOM 1499 C CA . TRP A 1 187 ? -16.692 -3.242 10.782 1.00 92.56 187 TRP A CA 1
ATOM 1500 C C . TRP A 1 187 ? -16.353 -4.673 10.372 1.00 92.56 187 TRP A C 1
ATOM 1502 O O . TRP A 1 187 ? -15.190 -4.993 10.156 1.00 92.56 187 TRP A O 1
ATOM 1512 N N . LYS A 1 188 ? -17.359 -5.553 10.293 1.00 88.06 188 LYS A N 1
ATOM 1513 C CA . LYS A 1 188 ? -17.127 -6.965 9.954 1.00 88.06 188 LYS A CA 1
ATOM 1514 C C . LYS A 1 188 ? -16.583 -7.104 8.538 1.00 88.06 188 LYS A C 1
ATOM 1516 O O . LYS A 1 188 ? -15.651 -7.868 8.327 1.00 88.06 188 LYS A O 1
ATOM 1521 N N . GLU A 1 189 ? -17.175 -6.379 7.597 1.00 88.56 189 GLU A N 1
ATOM 1522 C CA . GLU A 1 189 ? -16.775 -6.446 6.196 1.00 88.56 189 GLU A CA 1
ATOM 1523 C C . GLU A 1 189 ? -15.391 -5.842 5.984 1.00 88.56 189 GLU A C 1
ATOM 1525 O O . GLU A 1 189 ? -14.531 -6.454 5.360 1.00 88.56 189 GLU A O 1
ATOM 1530 N N . TRP A 1 190 ? -15.131 -4.697 6.610 1.00 90.38 190 TRP A N 1
ATOM 1531 C CA . TRP A 1 190 ? -13.827 -4.054 6.567 1.00 90.38 190 TRP A CA 1
ATOM 1532 C C . TRP A 1 190 ? -12.713 -4.961 7.127 1.00 90.38 190 TRP A C 1
ATOM 1534 O O . TRP A 1 190 ? -11.696 -5.173 6.472 1.00 90.38 190 TRP A O 1
ATOM 1544 N N . VAL A 1 191 ? -12.938 -5.603 8.281 1.00 90.88 191 VAL A N 1
ATOM 1545 C CA . VAL A 1 191 ? -11.969 -6.548 8.869 1.00 90.88 191 VAL A CA 1
ATOM 1546 C C . VAL A 1 191 ? -11.754 -7.781 7.984 1.00 90.88 191 VAL A C 1
ATOM 1548 O O . VAL A 1 191 ? -10.634 -8.283 7.905 1.00 90.88 191 VAL A O 1
ATOM 1551 N N . ARG A 1 192 ? -12.794 -8.276 7.298 1.00 87.88 192 ARG A N 1
ATOM 1552 C CA . ARG A 1 192 ? -12.648 -9.377 6.330 1.00 87.88 192 ARG A CA 1
ATOM 1553 C C . ARG A 1 192 ? -11.796 -8.973 5.136 1.00 87.88 192 ARG A C 1
ATOM 1555 O O . ARG A 1 192 ? -10.943 -9.757 4.731 1.00 87.88 192 ARG A O 1
ATOM 1562 N N . LYS A 1 193 ? -11.999 -7.768 4.597 1.00 87.81 193 LYS A N 1
ATOM 1563 C CA . LYS A 1 193 ? -11.160 -7.231 3.519 1.00 87.81 193 LYS A CA 1
ATOM 1564 C C . LYS A 1 193 ? -9.702 -7.136 3.964 1.00 87.81 193 LYS A C 1
ATOM 1566 O O . LYS A 1 193 ? -8.839 -7.658 3.271 1.00 87.81 193 LYS A O 1
ATOM 1571 N N . LEU A 1 194 ? -9.439 -6.596 5.155 1.00 88.44 194 LEU A N 1
ATOM 1572 C CA . LEU A 1 194 ? -8.079 -6.530 5.694 1.00 88.44 194 LEU A CA 1
ATOM 1573 C C . LEU A 1 194 ? -7.445 -7.919 5.877 1.00 88.44 194 LEU A C 1
ATOM 1575 O O . LEU A 1 194 ? -6.290 -8.114 5.526 1.00 88.44 194 LEU A O 1
ATOM 1579 N N . CYS A 1 195 ? -8.201 -8.907 6.362 1.00 87.00 195 CYS A N 1
ATOM 1580 C CA . CYS A 1 195 ? -7.730 -10.292 6.465 1.00 87.00 195 CYS A CA 1
ATOM 1581 C C . CYS A 1 195 ? -7.306 -10.859 5.096 1.00 87.00 195 CYS A C 1
ATOM 1583 O O . CYS A 1 195 ? -6.221 -11.425 4.977 1.00 87.00 195 CYS A O 1
ATOM 1585 N N . LYS A 1 196 ? -8.098 -10.631 4.037 1.00 86.06 196 LYS A N 1
ATOM 1586 C CA . LYS A 1 196 ? -7.722 -11.027 2.668 1.00 86.06 196 LYS A CA 1
ATOM 1587 C C . LYS A 1 196 ? -6.423 -10.357 2.215 1.00 86.06 196 LYS A C 1
ATOM 1589 O O . LYS A 1 196 ? -5.574 -11.034 1.652 1.00 86.06 196 LYS A O 1
ATOM 1594 N N . ILE A 1 197 ? -6.241 -9.071 2.519 1.00 85.44 197 ILE A N 1
ATOM 1595 C CA . ILE A 1 197 ? -5.005 -8.330 2.218 1.00 85.44 197 ILE A CA 1
ATOM 1596 C C . ILE A 1 197 ? -3.797 -8.985 2.903 1.00 85.44 197 ILE A C 1
ATOM 1598 O O . ILE A 1 197 ? -2.762 -9.138 2.264 1.00 85.44 197 ILE A O 1
ATOM 1602 N N . THR A 1 198 ? -3.925 -9.434 4.159 1.00 84.69 198 THR A N 1
ATOM 1603 C CA . THR A 1 198 ? -2.815 -10.117 4.856 1.00 84.69 198 THR A CA 1
ATOM 1604 C C . THR A 1 198 ? -2.411 -11.430 4.182 1.00 84.69 198 THR A C 1
ATOM 1606 O O . THR A 1 198 ? -1.225 -11.721 4.065 1.00 84.69 198 THR A O 1
ATOM 1609 N N . ILE A 1 199 ? -3.387 -12.198 3.689 1.00 84.69 199 ILE A N 1
ATOM 1610 C CA . ILE A 1 199 ? -3.143 -13.449 2.959 1.00 84.69 199 ILE A CA 1
ATOM 1611 C C . ILE A 1 199 ? -2.455 -13.140 1.628 1.00 84.69 199 ILE A C 1
ATOM 1613 O O . ILE A 1 199 ? -1.413 -13.712 1.329 1.00 84.69 199 ILE A O 1
ATOM 1617 N N . ILE A 1 200 ? -3.005 -12.190 0.869 1.00 85.19 200 ILE A N 1
ATOM 1618 C CA . ILE A 1 200 ? -2.466 -11.746 -0.420 1.00 85.19 200 ILE A CA 1
ATOM 1619 C C . ILE A 1 200 ? -1.015 -11.259 -0.274 1.00 85.19 200 ILE A C 1
ATOM 1621 O O . ILE A 1 200 ? -0.167 -11.636 -1.075 1.00 85.19 200 ILE A O 1
ATOM 1625 N N . MET A 1 201 ? -0.702 -10.482 0.769 1.00 83.19 201 MET A N 1
ATOM 1626 C CA . MET A 1 201 ? 0.662 -10.014 1.028 1.00 83.19 201 MET A CA 1
ATOM 1627 C C . MET A 1 201 ? 1.627 -11.176 1.308 1.00 83.19 201 MET A C 1
ATOM 1629 O O . MET A 1 201 ? 2.731 -11.186 0.775 1.00 83.19 201 MET A O 1
ATOM 1633 N N . ASN A 1 202 ? 1.225 -12.170 2.106 1.00 84.38 202 ASN A N 1
ATOM 1634 C CA . ASN A 1 202 ? 2.067 -13.343 2.362 1.00 84.38 202 ASN A CA 1
ATOM 1635 C C . ASN A 1 202 ? 2.339 -14.132 1.077 1.00 84.38 202 ASN A C 1
ATOM 1637 O O . ASN A 1 202 ? 3.473 -14.521 0.823 1.00 84.38 202 ASN A O 1
ATOM 1641 N N . HIS A 1 203 ? 1.317 -14.315 0.242 1.00 84.50 203 HIS A N 1
ATOM 1642 C CA . HIS A 1 203 ? 1.472 -14.956 -1.059 1.00 84.50 203 HIS A CA 1
ATOM 1643 C C . HIS A 1 203 ? 2.381 -14.160 -2.004 1.00 84.50 203 HIS A C 1
ATOM 1645 O O . HIS A 1 203 ? 3.194 -14.760 -2.699 1.00 84.50 203 HIS A O 1
ATOM 1651 N N . LEU A 1 204 ? 2.299 -12.825 -2.002 1.00 82.69 204 LEU A N 1
ATOM 1652 C CA . LEU A 1 204 ? 3.236 -11.988 -2.751 1.00 82.69 204 LEU A CA 1
ATOM 1653 C C . LEU A 1 204 ? 4.675 -12.195 -2.275 1.00 82.69 204 LEU A C 1
ATOM 1655 O O . LEU A 1 204 ? 5.571 -12.286 -3.103 1.00 82.69 204 LEU A O 1
ATOM 1659 N N . LEU A 1 205 ? 4.907 -12.278 -0.961 1.00 83.06 205 LEU A N 1
ATOM 1660 C CA . LEU A 1 205 ? 6.247 -12.527 -0.426 1.00 83.06 205 LEU A CA 1
ATOM 1661 C C . LEU A 1 205 ? 6.803 -13.877 -0.891 1.00 83.06 205 LEU A C 1
ATOM 1663 O O . LEU A 1 205 ? 7.980 -13.946 -1.230 1.00 83.06 205 LEU A O 1
ATOM 1667 N N . GLU A 1 206 ? 5.984 -14.930 -0.939 1.00 82.94 206 GLU A N 1
ATOM 1668 C CA . GLU A 1 206 ? 6.408 -16.224 -1.494 1.00 82.94 206 GLU A CA 1
ATOM 1669 C C . GLU A 1 206 ? 6.680 -16.138 -3.001 1.00 82.94 206 GLU A C 1
ATOM 1671 O O . GLU A 1 206 ? 7.745 -16.548 -3.455 1.00 82.94 206 GLU A O 1
ATOM 1676 N N . LEU A 1 207 ? 5.795 -15.494 -3.765 1.00 79.75 207 LEU A N 1
ATOM 1677 C CA . LEU A 1 207 ? 5.973 -15.273 -5.204 1.00 79.75 207 LEU A CA 1
ATOM 1678 C C . LEU A 1 207 ? 7.260 -14.493 -5.511 1.00 79.75 207 LEU A C 1
ATOM 1680 O O . LEU A 1 207 ? 8.007 -14.816 -6.432 1.00 79.75 207 LEU A O 1
ATOM 1684 N N . VAL A 1 208 ? 7.567 -13.474 -4.713 1.00 82.56 208 VAL A N 1
ATOM 1685 C CA . VAL A 1 208 ? 8.807 -12.702 -4.822 1.00 82.56 208 VAL A CA 1
ATOM 1686 C C . VAL A 1 208 ? 10.037 -13.557 -4.485 1.00 82.56 208 VAL A C 1
ATOM 1688 O O . VAL A 1 208 ? 11.063 -13.456 -5.159 1.00 82.56 208 VAL A O 1
ATOM 1691 N N . LYS A 1 209 ? 9.968 -14.437 -3.479 1.00 79.00 209 LYS A N 1
ATOM 1692 C CA . LYS A 1 209 ? 11.070 -15.371 -3.180 1.00 79.00 209 LYS A CA 1
ATOM 1693 C C . LYS A 1 209 ? 11.314 -16.332 -4.343 1.00 79.00 209 LYS A C 1
ATOM 1695 O O . LYS A 1 209 ? 12.466 -16.534 -4.723 1.00 79.00 209 LYS A O 1
ATOM 1700 N N . GLU A 1 210 ? 10.250 -16.888 -4.918 1.00 71.62 210 GLU A N 1
ATOM 1701 C CA . GLU A 1 210 ? 10.324 -17.816 -6.050 1.00 71.62 210 GLU A CA 1
ATOM 1702 C C . GLU A 1 210 ? 10.847 -17.130 -7.313 1.00 71.62 210 GLU A C 1
ATOM 1704 O O . GLU A 1 210 ? 11.746 -17.655 -7.958 1.00 71.62 210 GLU A O 1
ATOM 1709 N N . THR A 1 211 ? 10.385 -15.920 -7.631 1.00 65.31 211 THR A N 1
ATOM 1710 C CA . THR A 1 211 ? 10.914 -15.140 -8.767 1.00 65.31 211 THR A CA 1
ATOM 1711 C C . THR A 1 211 ? 12.390 -14.786 -8.580 1.00 65.31 211 THR A C 1
ATOM 1713 O O . THR A 1 211 ? 13.159 -14.868 -9.534 1.00 65.31 211 THR A O 1
ATOM 1716 N N . THR A 1 212 ? 12.835 -14.492 -7.352 1.00 59.59 212 THR A N 1
ATOM 1717 C CA . THR A 1 212 ? 14.264 -14.293 -7.045 1.00 59.59 212 THR A CA 1
ATOM 1718 C C . THR A 1 212 ? 15.079 -15.573 -7.279 1.00 59.59 212 THR A C 1
ATOM 1720 O O . THR A 1 212 ? 16.227 -15.501 -7.722 1.00 59.59 212 THR A O 1
ATOM 1723 N N . LEU A 1 213 ? 14.495 -16.745 -7.005 1.00 53.66 213 LEU A N 1
ATOM 1724 C CA . LEU A 1 213 ? 15.109 -18.054 -7.235 1.00 53.66 213 LEU A CA 1
ATOM 1725 C C . LEU A 1 213 ? 15.157 -18.400 -8.732 1.00 53.66 213 LEU A C 1
ATOM 1727 O O . LEU A 1 213 ? 16.213 -18.767 -9.235 1.00 53.66 213 LEU A O 1
ATOM 1731 N N . ILE A 1 214 ? 14.047 -18.205 -9.449 1.00 50.62 214 ILE A N 1
ATOM 1732 C CA . ILE A 1 214 ? 13.927 -18.434 -10.895 1.00 50.62 214 ILE A CA 1
ATOM 1733 C C . ILE A 1 214 ? 14.901 -17.525 -11.645 1.00 50.62 214 ILE A C 1
ATOM 1735 O O . ILE A 1 214 ? 15.666 -18.008 -12.464 1.00 50.62 214 ILE A O 1
ATOM 1739 N N . LEU A 1 215 ? 14.975 -16.235 -11.309 1.00 50.25 215 LEU A N 1
ATOM 1740 C CA . LEU A 1 215 ? 15.916 -15.302 -11.939 1.00 50.25 215 LEU A CA 1
ATOM 1741 C C . LEU A 1 215 ? 17.385 -15.614 -11.618 1.00 50.25 215 LEU A C 1
ATOM 1743 O O . LEU A 1 215 ? 18.254 -15.322 -12.437 1.00 50.25 215 LEU A O 1
ATOM 1747 N N . LYS A 1 216 ? 17.689 -16.199 -10.449 1.00 49.75 216 LYS A N 1
ATOM 1748 C CA . LYS A 1 216 ? 19.029 -16.740 -10.161 1.00 49.75 216 LYS A CA 1
ATOM 1749 C C . LYS A 1 216 ? 19.335 -17.938 -11.056 1.00 49.75 216 LYS A C 1
ATOM 1751 O O . LYS A 1 216 ? 20.361 -17.923 -11.719 1.00 49.75 216 LYS A O 1
ATOM 1756 N N . MET A 1 217 ? 18.417 -18.899 -11.152 1.00 37.47 217 MET A N 1
ATOM 1757 C CA . MET A 1 217 ? 18.576 -20.084 -12.001 1.00 37.47 217 MET A CA 1
ATOM 1758 C C . MET A 1 217 ? 18.705 -19.722 -13.486 1.00 37.47 217 MET A C 1
ATOM 1760 O O . MET A 1 217 ? 19.578 -20.251 -14.161 1.00 37.47 217 MET A O 1
ATOM 1764 N N . THR A 1 218 ? 17.909 -18.779 -13.994 1.00 41.81 218 THR A N 1
ATOM 1765 C CA . THR A 1 218 ? 18.011 -18.307 -15.383 1.00 41.81 218 THR A CA 1
ATOM 1766 C C . THR A 1 218 ? 19.329 -17.572 -15.632 1.00 41.81 218 THR A C 1
ATOM 1768 O O . THR A 1 218 ? 19.943 -17.766 -16.673 1.00 41.81 218 THR A O 1
ATOM 1771 N N . ASN A 1 219 ? 19.825 -16.783 -14.671 1.00 44.38 219 ASN A N 1
ATOM 1772 C CA . ASN A 1 219 ? 21.144 -16.151 -14.782 1.00 44.38 219 ASN A CA 1
ATOM 1773 C C . ASN A 1 219 ? 22.299 -17.156 -14.696 1.00 44.38 219 ASN A C 1
ATOM 1775 O O . ASN A 1 219 ? 23.311 -16.942 -15.354 1.00 44.38 219 ASN A O 1
ATOM 1779 N N . ASP A 1 220 ? 22.170 -18.231 -13.920 1.00 41.50 220 ASP A N 1
ATOM 1780 C CA . ASP A 1 220 ? 23.168 -19.304 -13.859 1.00 41.50 220 ASP A CA 1
ATOM 1781 C C . ASP A 1 220 ? 23.163 -20.141 -15.151 1.00 41.50 220 ASP A C 1
ATOM 1783 O O . ASP A 1 220 ? 24.224 -20.517 -15.641 1.00 41.50 220 ASP A O 1
ATOM 1787 N N . LEU A 1 221 ? 21.993 -20.340 -15.768 1.00 37.47 221 LEU A N 1
ATOM 1788 C CA . LEU A 1 221 ? 21.861 -20.950 -17.097 1.00 37.47 221 LEU A CA 1
ATOM 1789 C C . LEU A 1 221 ? 22.445 -20.061 -18.207 1.00 37.47 221 LEU A C 1
ATOM 1791 O O . LEU A 1 221 ? 23.098 -20.570 -19.110 1.00 37.47 221 LEU A O 1
ATOM 1795 N N . ILE A 1 222 ? 22.273 -18.737 -18.122 1.00 40.12 222 ILE A N 1
ATOM 1796 C CA . ILE A 1 222 ? 22.858 -17.778 -19.077 1.00 40.12 222 ILE A CA 1
ATOM 1797 C C . ILE A 1 222 ? 24.374 -17.630 -18.857 1.00 40.12 222 ILE A C 1
ATOM 1799 O O . ILE A 1 222 ? 25.126 -17.550 -19.820 1.00 40.12 222 ILE A O 1
ATOM 1803 N N . LYS A 1 223 ? 24.860 -17.661 -17.608 1.00 42.41 223 LYS A N 1
ATOM 1804 C CA . LYS A 1 223 ? 26.303 -17.683 -17.295 1.00 42.41 223 LYS A CA 1
ATOM 1805 C C . LYS A 1 223 ? 26.980 -19.012 -17.639 1.00 42.41 223 LYS A C 1
ATOM 1807 O O . LYS A 1 223 ? 28.197 -19.033 -17.777 1.00 42.41 223 LYS A O 1
ATOM 1812 N N . GLY A 1 224 ? 26.214 -20.095 -17.781 1.00 35.50 224 GLY A N 1
ATOM 1813 C CA . GLY A 1 224 ? 26.683 -21.390 -18.279 1.00 35.50 224 GLY A CA 1
ATOM 1814 C C . GLY A 1 224 ? 26.904 -21.438 -19.796 1.00 35.50 224 GLY A C 1
ATOM 1815 O O . GLY A 1 224 ? 27.419 -22.432 -20.302 1.00 35.50 224 GLY A O 1
ATOM 1816 N N . HIS A 1 225 ? 26.551 -20.374 -20.522 1.00 37.66 225 HIS A N 1
ATOM 1817 C CA . HIS A 1 225 ? 26.833 -20.225 -21.944 1.00 37.66 225 HIS A CA 1
ATOM 1818 C C . HIS A 1 225 ? 27.594 -18.925 -22.208 1.00 37.66 225 HIS A C 1
ATOM 1820 O O . HIS A 1 225 ? 27.017 -17.926 -22.617 1.00 37.66 225 HIS A O 1
ATOM 1826 N N . ASN A 1 226 ? 28.910 -18.969 -21.988 1.00 26.23 226 ASN A N 1
ATOM 1827 C CA . ASN A 1 226 ? 29.871 -18.245 -22.813 1.00 26.23 226 ASN A CA 1
ATOM 1828 C C . ASN A 1 226 ? 31.208 -18.997 -22.851 1.00 26.23 226 ASN A C 1
ATOM 1830 O O . ASN A 1 226 ? 31.839 -19.197 -21.818 1.00 26.23 226 ASN A O 1
ATOM 1834 N N . GLU A 1 227 ? 31.543 -19.393 -24.082 1.00 31.94 227 GLU A N 1
ATOM 1835 C CA . GLU A 1 227 ? 32.875 -19.432 -24.699 1.00 31.94 227 GLU A CA 1
ATOM 1836 C C . GLU A 1 227 ? 33.992 -20.133 -23.917 1.00 31.94 227 GLU A C 1
ATOM 1838 O O . GLU A 1 227 ? 34.744 -19.489 -23.201 1.00 31.94 227 GLU A O 1
ATOM 1843 N N . ASP A 1 228 ? 34.080 -21.458 -24.080 1.00 28.72 228 ASP A N 1
ATOM 1844 C CA . ASP A 1 228 ? 35.317 -22.189 -24.412 1.00 28.72 228 ASP A CA 1
ATOM 1845 C C . ASP A 1 228 ? 35.044 -23.702 -24.330 1.00 28.72 228 ASP A C 1
ATOM 1847 O O . ASP A 1 228 ? 35.165 -24.308 -23.272 1.00 28.72 228 ASP A O 1
ATOM 1851 N N . ASP A 1 229 ? 34.609 -24.313 -25.438 1.00 23.03 229 ASP A N 1
ATOM 1852 C CA . ASP A 1 229 ? 35.220 -25.566 -25.903 1.00 23.03 229 ASP A CA 1
ATOM 1853 C C . ASP A 1 229 ? 34.729 -25.953 -27.307 1.00 23.03 229 ASP A C 1
ATOM 1855 O O . ASP A 1 229 ? 33.539 -25.998 -27.628 1.00 23.03 229 ASP A O 1
ATOM 1859 N N . PHE A 1 230 ? 35.720 -26.179 -28.162 1.00 20.91 230 PHE A N 1
ATOM 1860 C CA . PHE A 1 230 ? 35.638 -26.516 -29.576 1.00 20.91 230 PHE A CA 1
ATOM 1861 C C . PHE A 1 230 ? 35.206 -27.979 -29.801 1.00 20.91 230 PHE A C 1
ATOM 1863 O O . PHE A 1 230 ? 35.465 -28.865 -28.994 1.00 20.91 230 PHE A O 1
ATOM 1870 N N . CYS A 1 231 ? 34.607 -28.223 -30.969 1.00 22.56 231 CYS A N 1
ATOM 1871 C CA . CYS A 1 231 ? 34.231 -29.519 -31.547 1.00 22.56 231 CYS A CA 1
ATOM 1872 C C . CYS A 1 231 ? 35.181 -30.706 -31.259 1.00 22.56 231 CYS A C 1
ATOM 1874 O O . CYS A 1 231 ? 36.385 -30.573 -31.444 1.00 22.56 231 CYS A O 1
ATOM 1876 N N . THR A 1 232 ? 34.617 -31.886 -30.959 1.00 23.42 232 THR A N 1
ATOM 1877 C CA . THR A 1 232 ? 34.995 -33.274 -31.370 1.00 23.42 232 THR A CA 1
ATOM 1878 C C . THR A 1 232 ? 34.089 -34.235 -30.562 1.00 23.42 232 THR A C 1
ATOM 1880 O O . THR A 1 232 ? 33.864 -33.982 -29.389 1.00 23.42 232 THR A O 1
ATOM 1883 N N . HIS A 1 233 ? 33.443 -35.308 -31.024 1.00 25.20 233 HIS A N 1
ATOM 1884 C CA . HIS A 1 233 ? 33.480 -36.148 -32.219 1.00 25.20 233 HIS A CA 1
ATOM 1885 C C . HIS A 1 233 ? 32.075 -36.751 -32.467 1.00 25.20 233 HIS A C 1
ATOM 1887 O O . HIS A 1 233 ? 31.235 -36.815 -31.572 1.00 25.20 233 HIS A O 1
ATOM 1893 N N . GLU A 1 234 ? 31.902 -37.194 -33.708 1.00 25.98 234 GLU A N 1
ATOM 1894 C CA . GLU A 1 234 ? 30.808 -37.895 -34.391 1.00 25.98 234 GLU A CA 1
ATOM 1895 C C . GLU A 1 234 ? 29.971 -38.957 -33.642 1.00 25.98 234 GLU A C 1
ATOM 1897 O O . GLU A 1 234 ? 30.466 -39.757 -32.852 1.00 25.98 234 GLU A O 1
ATOM 1902 N N . ASP A 1 235 ? 28.695 -38.979 -34.053 1.00 30.08 235 ASP A N 1
ATOM 1903 C CA . ASP A 1 235 ? 27.837 -40.120 -34.402 1.00 30.08 235 ASP A CA 1
ATOM 1904 C C . ASP A 1 235 ? 27.823 -41.375 -33.523 1.00 30.08 235 ASP A C 1
ATOM 1906 O O . ASP A 1 235 ? 28.726 -42.199 -33.609 1.00 30.08 235 ASP A O 1
ATOM 1910 N N . GLN A 1 236 ? 26.654 -41.654 -32.922 1.00 27.92 236 GLN A N 1
ATOM 1911 C CA . GLN A 1 236 ? 25.898 -42.878 -33.238 1.00 27.92 236 GLN A CA 1
ATOM 1912 C C . GLN A 1 236 ? 24.375 -42.645 -33.182 1.00 27.92 236 GLN A C 1
ATOM 1914 O O . GLN A 1 236 ? 23.783 -42.410 -32.131 1.00 27.92 236 GLN A O 1
ATOM 1919 N N . ASN A 1 237 ? 23.754 -42.774 -34.357 1.00 28.98 237 ASN A N 1
ATOM 1920 C CA . ASN A 1 237 ? 22.351 -43.126 -34.585 1.00 28.98 237 ASN A CA 1
ATOM 1921 C C . ASN A 1 237 ? 21.833 -44.201 -33.613 1.00 28.98 237 ASN A C 1
ATOM 1923 O O . ASN A 1 237 ? 22.413 -45.282 -33.598 1.00 28.98 237 ASN A O 1
ATOM 1927 N N . VAL A 1 238 ? 20.642 -44.004 -33.027 1.00 32.19 238 VAL A N 1
ATOM 1928 C CA . VAL A 1 238 ? 19.533 -44.975 -33.147 1.00 32.19 238 VAL A CA 1
ATOM 1929 C C . VAL A 1 238 ? 18.190 -44.234 -33.199 1.00 32.19 238 VAL A C 1
ATOM 1931 O O . VAL A 1 238 ? 17.800 -43.516 -32.284 1.00 32.19 238 VAL A O 1
ATOM 1934 N N . ASN A 1 239 ? 17.509 -44.456 -34.320 1.00 30.69 239 ASN A N 1
ATOM 1935 C CA . ASN A 1 239 ? 16.162 -44.049 -34.703 1.00 30.69 239 ASN A CA 1
ATOM 1936 C C . ASN A 1 239 ? 15.021 -44.589 -33.815 1.00 30.69 239 ASN A C 1
ATOM 1938 O O . ASN A 1 239 ? 15.090 -45.724 -33.354 1.00 30.69 239 ASN A O 1
ATOM 1942 N N . ASN A 1 240 ? 13.899 -43.849 -33.862 1.00 30.53 240 ASN A N 1
ATOM 1943 C CA . ASN A 1 240 ? 12.490 -44.294 -33.782 1.00 30.53 240 ASN A CA 1
ATOM 1944 C C . ASN A 1 240 ? 12.000 -44.850 -32.423 1.00 30.53 240 ASN A C 1
ATOM 1946 O O . ASN A 1 240 ? 12.712 -45.534 -31.713 1.00 30.53 240 ASN A O 1
ATOM 1950 N N . SER A 1 241 ? 10.760 -44.648 -31.977 1.00 29.55 241 SER A N 1
ATOM 1951 C CA . SER A 1 241 ? 9.495 -44.350 -32.658 1.00 29.55 241 SER A CA 1
ATOM 1952 C C . SER A 1 241 ? 8.512 -43.688 -31.684 1.00 29.55 241 SER A C 1
ATOM 1954 O O . SER A 1 241 ? 8.629 -43.837 -30.471 1.00 29.55 241 SER A O 1
ATOM 1956 N N . LEU A 1 242 ? 7.535 -42.988 -32.264 1.00 30.83 242 LEU A N 1
ATOM 1957 C CA . LEU A 1 242 ? 6.288 -42.569 -31.634 1.00 30.83 242 LEU A CA 1
ATOM 1958 C C . LEU A 1 242 ? 5.602 -43.703 -30.852 1.00 30.83 242 LEU A C 1
ATOM 1960 O O . LEU A 1 242 ? 5.347 -44.761 -31.429 1.00 30.83 242 LEU A O 1
ATOM 1964 N N . LEU A 1 243 ? 5.202 -43.411 -29.612 1.00 33.94 243 LEU A N 1
ATOM 1965 C CA . LEU A 1 243 ? 3.821 -43.444 -29.100 1.00 33.94 243 LEU A CA 1
ATOM 1966 C C . LEU A 1 243 ? 3.775 -42.809 -27.705 1.00 33.94 243 LEU A C 1
ATOM 1968 O O . LEU A 1 243 ? 4.695 -43.085 -26.905 1.00 33.94 243 LEU A O 1
#

Foldseek 3Di:
DPPPDDDDDPPVDAWDWDDDPVDPWTWIWGDDPQWIWIATPQRWIWTGHVVDIDTDHDLVCQQVDDDCCARNVVDPQRRQQAPVRDRFDPDPCSPVSNVSRDDPVCPPPHPPPPPPDPPDDPPDDPPPPPCVVVVCPPDVDPPVVVVVVLVVQLVLLCVQVNDDPVLSVVSSVVCVVCVVVVVNVCSVVVSNVSSSVSVVVVVVVVVSVVSVVVVVVVVVVVVVDDDDDDDDDDDDDDDDDDD

Radius of gyration: 25.44 Å; chains: 1; bounding box: 58×70×65 Å

Sequence (243 aa):
MVNGESFYVDPGLDLQPVVTSGGNHEVLVFRYLGCIVIIGSSKLVIMQCTHVLFVWAPSEYSGLLNGLCGHLSNNKKDDFLDRWEDLHPYSYHPIQFALSWMTEDQLGPPCNEMCPEPGYNCSTTARSSDKSERLISHGKKPKSKIQKISKRIRKLCRRHVGKDPIFFKFCVFDLWQLYKEGKRNMWKEWVRKLCKITIIMNHLLELVKETTLILKMTNDLIKGHNEDDFCTHEDQNVNNSLL

InterPro domains:
  IPR001846 von Willebrand factor, type D domain [PS51233] (1-112)

Secondary structure (DSSP, 8-state):
-BTTB-----TT-SEEEEEETTEEEEEEEEEETTEEEEEETT--EEEEETTEEEEE--GGGTTT--STT---SS-TTSTTB-TTS-B----SS-HHHHHHT--GGGGSS-SS-S--STT--TT--S--TTTTTT-TTSS---HHHHHHHHHHHHHHHHHHTTT-HHHHHHHHHHHHHHHHTT-GGGHHHHHHHHHHHHHHHHHHHHHHHHHHHHHHHHHHHHHT-SS----------------